Protein AF-A0A965YQ69-F1 (afdb_monomer)

Foldseek 3Di:
DDDDDDPPPDDDPVNVVVVVVVVVVVCVVCVVVVVLVVVLVLLLLLLVLQVVVQVVVLVCVVVVVDDQVRQQPDKAFPPDDDDPPPRPRDRPVRWIWGWGDDPSPIAIDTPPQDPPDGSPSDRSFVWPDPVLVVQLVVLLVVLVDAKDKPFPDPPPDPSNVSSVVSCVVSVHDCVSLLQLIKIWHDDPNWIKIKGANDNLQPDDFFDWGWMWIATCDDPQHAIFIATWTWHADPVDGTIGTDGHGTQGGDDHDDSQPRDNVSSQVSCCVRPNDDDPDD

pLDDT: mean 73.13, std 14.72, range [34.12, 93.62]

Nearest PDB structures (foldseek):
  3ew2-assembly4_G  TM=2.580E-01  e=3.488E+00  Rhizobium etli CFN 42
  6hdv-assembly1_A  TM=2.525E-01  e=3.900E+00  Afifella pfennigii

Solvent-accessible surface area (backbone atoms only — not comparable to full-atom values): 16100 Å² total; per-residue (Å²): 136,86,84,81,83,78,82,78,81,66,83,50,71,67,61,54,52,54,50,54,52,50,52,53,57,53,49,68,69,46,53,76,62,49,55,58,54,50,52,53,49,34,46,48,53,30,38,51,36,37,38,54,51,43,53,52,53,51,51,37,39,75,73,64,79,41,52,49,70,59,39,50,66,42,50,31,39,88,89,57,87,58,66,61,88,90,61,87,53,62,37,77,81,67,22,37,35,35,34,41,42,57,96,80,51,74,48,36,47,32,78,70,55,56,81,85,64,81,62,72,81,54,83,57,51,66,61,64,40,75,65,53,50,50,48,51,53,49,31,32,53,75,65,70,61,57,68,51,46,62,49,52,62,83,92,74,40,67,64,56,54,48,34,53,48,32,27,50,76,69,73,47,55,52,60,72,54,48,35,60,21,37,38,39,37,59,57,95,89,35,63,36,44,34,34,22,65,57,60,55,72,78,52,58,70,68,42,77,41,70,31,44,37,40,22,88,63,68,102,70,33,30,52,31,39,28,42,27,29,34,34,69,42,93,88,50,101,36,46,28,83,41,95,57,49,80,75,47,77,53,70,84,78,61,76,69,70,46,39,70,69,52,48,51,51,55,44,34,74,76,74,47,86,68,77,80,86,128

Structure (mmCIF, N/CA/C/O backbone):
data_AF-A0A965YQ69-F1
#
_entry.id   AF-A0A965YQ69-F1
#
loop_
_atom_site.group_PDB
_atom_site.id
_atom_site.type_symbol
_atom_site.label_atom_id
_atom_site.label_alt_id
_atom_site.label_comp_id
_atom_site.label_asym_id
_atom_site.label_entity_id
_atom_site.label_seq_id
_atom_site.pdbx_PDB_ins_code
_atom_site.Cartn_x
_atom_site.Cartn_y
_atom_site.Cartn_z
_atom_site.occupancy
_atom_site.B_iso_or_equiv
_atom_site.auth_seq_id
_atom_site.auth_comp_id
_atom_site.auth_asym_id
_atom_site.auth_atom_id
_atom_site.pdbx_PDB_model_num
ATOM 1 N N . MET A 1 1 ? -17.657 14.423 -71.356 1.00 44.88 1 MET A N 1
ATOM 2 C CA . MET A 1 1 ? -17.907 13.670 -70.107 1.00 44.88 1 MET A CA 1
ATOM 3 C C . MET A 1 1 ? -16.691 13.860 -69.217 1.00 44.88 1 MET A C 1
ATOM 5 O O . MET A 1 1 ? -15.587 13.765 -69.729 1.00 44.88 1 MET A O 1
ATOM 9 N N . ARG A 1 2 ? -16.870 14.262 -67.955 1.00 51.62 2 ARG A N 1
ATOM 10 C CA . ARG A 1 2 ? -15.768 14.567 -67.029 1.00 51.62 2 ARG A CA 1
ATOM 11 C C . ARG A 1 2 ? -15.615 13.364 -66.098 1.00 51.62 2 ARG A C 1
ATOM 13 O O . ARG A 1 2 ? -16.493 13.141 -65.270 1.00 51.62 2 ARG A O 1
ATOM 20 N N . GLU A 1 3 ? -14.571 12.564 -66.288 1.00 59.44 3 GLU A N 1
ATOM 21 C CA . GLU A 1 3 ? -14.300 11.388 -65.452 1.00 59.44 3 GLU A CA 1
ATOM 22 C C . GLU A 1 3 ? -13.795 11.837 -64.073 1.00 59.44 3 GLU A C 1
ATOM 24 O O . GLU A 1 3 ? -12.809 12.566 -63.955 1.00 59.44 3 GLU A O 1
ATOM 29 N N . LYS A 1 4 ? -14.521 11.457 -63.016 1.00 61.16 4 LYS A N 1
ATOM 30 C CA . LYS A 1 4 ? -14.084 11.611 -61.624 1.00 61.16 4 LYS A CA 1
ATOM 31 C C . LYS A 1 4 ? -13.236 10.392 -61.265 1.00 61.16 4 LYS A C 1
ATOM 33 O O . LYS A 1 4 ? -13.785 9.321 -61.030 1.00 61.16 4 LYS A O 1
ATOM 38 N N . ASN A 1 5 ? -11.919 10.569 -61.203 1.00 61.97 5 ASN A N 1
ATOM 39 C CA . ASN A 1 5 ? -11.018 9.584 -60.611 1.00 61.97 5 ASN A CA 1
ATOM 40 C C . ASN A 1 5 ? -11.234 9.566 -59.094 1.00 61.97 5 ASN A C 1
ATOM 42 O O . ASN A 1 5 ? -10.922 10.539 -58.406 1.00 61.97 5 ASN A O 1
ATOM 46 N N . TYR A 1 6 ? -11.802 8.476 -58.584 1.00 62.12 6 TYR A N 1
ATOM 47 C CA . TYR A 1 6 ? -11.843 8.191 -57.155 1.00 62.12 6 TYR A CA 1
ATOM 48 C C . TYR A 1 6 ? -10.516 7.538 -56.773 1.00 62.12 6 TYR A C 1
ATOM 50 O O . TYR A 1 6 ? -10.299 6.352 -57.013 1.00 62.12 6 TYR A O 1
ATOM 58 N N . ASP A 1 7 ? -9.613 8.346 -56.223 1.00 63.09 7 ASP A N 1
ATOM 59 C CA . ASP A 1 7 ? -8.337 7.903 -55.669 1.00 63.09 7 ASP A CA 1
ATOM 60 C C . ASP A 1 7 ? -8.618 7.172 -54.345 1.00 63.09 7 ASP A C 1
ATOM 62 O O . ASP A 1 7 ? -8.598 7.752 -53.258 1.00 63.09 7 ASP A O 1
ATOM 66 N N . ASN A 1 8 ? -8.997 5.896 -54.442 1.00 63.38 8 ASN A N 1
ATOM 67 C CA . ASN A 1 8 ? -9.219 5.026 -53.292 1.00 63.38 8 ASN A CA 1
ATOM 68 C C . ASN A 1 8 ? -7.864 4.652 -52.680 1.00 63.38 8 ASN A C 1
ATOM 70 O O . ASN A 1 8 ? -7.360 3.546 -52.877 1.00 63.38 8 ASN A O 1
ATOM 74 N N . LYS A 1 9 ? -7.275 5.578 -51.918 1.00 68.50 9 LYS A N 1
ATOM 75 C CA . LYS A 1 9 ? -6.155 5.298 -51.014 1.00 68.50 9 LYS A CA 1
ATOM 76 C C . LYS A 1 9 ? -6.669 4.484 -49.825 1.00 68.50 9 LYS A C 1
ATOM 78 O O . LYS A 1 9 ? -6.918 5.016 -48.7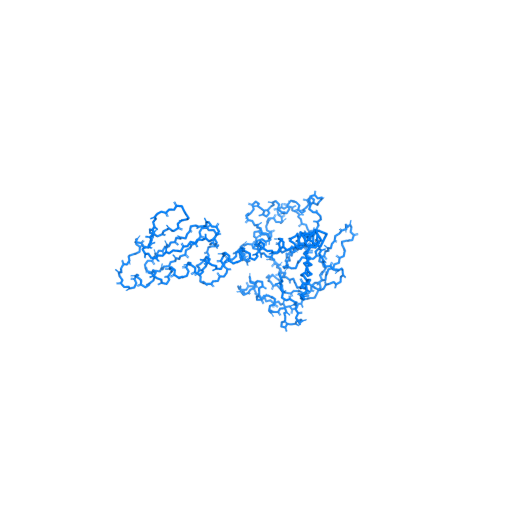48 1.00 68.50 9 LYS A O 1
ATOM 83 N N . GLY A 1 10 ? -6.918 3.198 -50.061 1.00 69.31 10 GLY A N 1
ATOM 84 C CA . GLY A 1 10 ? -7.151 2.232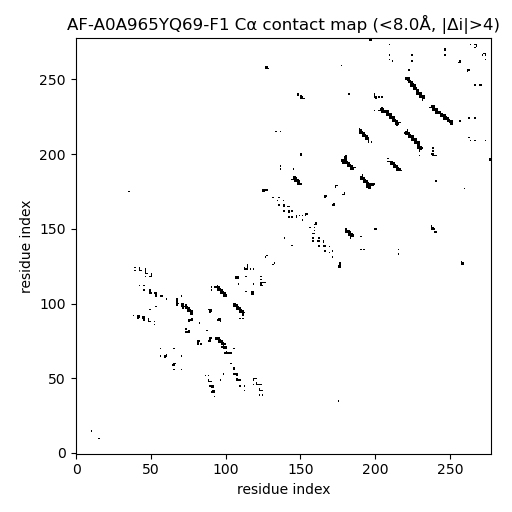 -48.996 1.00 69.31 10 GLY A CA 1
ATOM 85 C C . GLY A 1 10 ? -5.883 2.061 -48.163 1.00 69.31 10 GLY A C 1
ATOM 86 O O . GLY A 1 10 ? -4.780 2.094 -48.707 1.00 69.31 10 GLY A O 1
ATOM 87 N N . PHE A 1 11 ? -6.058 1.896 -46.853 1.00 75.00 11 PHE A N 1
ATOM 88 C CA . PHE A 1 11 ? -4.986 1.585 -45.907 1.00 75.00 11 PHE A CA 1
ATOM 89 C C . PHE A 1 11 ? -4.148 0.412 -46.437 1.00 75.00 11 PHE A C 1
ATOM 91 O O . PHE A 1 11 ? -4.702 -0.635 -46.788 1.00 75.00 11 PHE A O 1
ATOM 98 N N . SER A 1 12 ? -2.827 0.570 -46.514 1.00 85.56 12 SER A N 1
ATOM 99 C CA . SER A 1 12 ? -1.948 -0.531 -46.898 1.00 85.56 12 SER A CA 1
ATOM 100 C C . SER A 1 12 ? -1.980 -1.607 -45.814 1.00 85.56 12 SER A C 1
ATOM 102 O O . SER A 1 12 ? -1.948 -1.317 -44.617 1.00 85.56 12 SER A O 1
ATOM 104 N N . LEU A 1 13 ? -1.991 -2.877 -46.219 1.00 83.06 13 LEU A N 1
ATOM 105 C CA . LEU A 1 13 ? -1.934 -4.011 -45.292 1.00 83.06 13 LEU A CA 1
ATOM 106 C C . LEU A 1 13 ? -0.687 -3.940 -44.389 1.00 83.06 13 LEU A C 1
ATOM 108 O O . LEU A 1 13 ? -0.746 -4.294 -43.214 1.00 83.06 13 LEU A O 1
ATOM 112 N N . VAL A 1 14 ? 0.417 -3.402 -44.916 1.00 89.19 14 VAL A N 1
ATOM 113 C CA . VAL A 1 14 ? 1.644 -3.133 -44.151 1.00 89.19 14 VAL A CA 1
ATOM 114 C C . VAL A 1 14 ? 1.436 -2.051 -43.093 1.00 89.19 14 VAL A C 1
ATOM 116 O O . VAL A 1 14 ? 1.907 -2.208 -41.968 1.00 89.19 14 VAL A O 1
ATOM 119 N N . GLU A 1 15 ? 0.719 -0.975 -43.421 1.00 88.50 15 GLU A N 1
ATOM 120 C CA . GLU A 1 15 ? 0.444 0.111 -42.473 1.00 88.50 15 GLU A CA 1
ATOM 121 C C . GLU A 1 15 ? -0.380 -0.405 -41.289 1.00 88.50 15 GLU A C 1
ATOM 123 O O . GLU A 1 15 ? -0.090 -0.066 -40.144 1.00 88.50 15 GLU A O 1
ATOM 128 N N . LEU A 1 16 ? -1.338 -1.302 -41.539 1.00 87.88 16 LEU A N 1
ATOM 129 C CA . LEU A 1 16 ? -2.141 -1.913 -40.481 1.00 87.88 16 LEU A CA 1
ATOM 130 C C . LEU A 1 16 ? -1.313 -2.830 -39.561 1.00 87.88 16 LEU A C 1
ATOM 132 O O . LEU A 1 16 ? -1.483 -2.783 -38.343 1.00 87.88 16 LEU A O 1
ATOM 136 N N . ILE A 1 17 ? -0.398 -3.635 -40.118 1.00 91.81 17 ILE A N 1
ATOM 137 C CA . ILE A 1 17 ? 0.448 -4.556 -39.336 1.00 91.81 17 ILE A CA 1
ATOM 138 C C . ILE A 1 17 ? 1.379 -3.791 -38.388 1.00 91.81 17 ILE A C 1
ATOM 140 O O . ILE A 1 17 ? 1.553 -4.187 -37.235 1.00 91.81 17 ILE A O 1
ATOM 144 N N . ILE A 1 18 ? 1.954 -2.676 -38.844 1.00 92.75 18 ILE A N 1
ATOM 145 C CA . ILE A 1 18 ? 2.835 -1.851 -38.006 1.00 92.75 18 ILE A CA 1
ATOM 146 C C . ILE A 1 18 ? 2.049 -1.250 -36.831 1.00 92.75 18 ILE A C 1
ATOM 148 O O . ILE A 1 18 ? 2.546 -1.233 -35.705 1.00 92.75 18 ILE A O 1
ATOM 152 N N . VAL A 1 19 ? 0.805 -0.818 -37.058 1.00 92.69 19 VAL A N 1
ATOM 153 C CA . VAL A 1 19 ? -0.045 -0.252 -36.000 1.00 92.69 19 VAL A CA 1
ATOM 154 C C . VAL A 1 19 ? -0.352 -1.286 -34.915 1.00 92.69 19 VAL A C 1
ATOM 156 O O . VAL A 1 19 ? -0.153 -0.994 -33.736 1.00 92.69 19 VAL A O 1
ATOM 159 N N . VAL A 1 20 ? -0.772 -2.504 -35.281 1.00 92.50 20 VAL A N 1
ATOM 160 C CA . VAL A 1 20 ? -1.051 -3.552 -34.279 1.00 92.50 20 VAL A CA 1
ATOM 161 C C . VAL A 1 20 ? 0.214 -4.001 -33.541 1.00 92.50 20 VAL A C 1
ATOM 163 O O . VAL A 1 20 ? 0.145 -4.293 -32.348 1.00 92.50 20 VAL A O 1
ATOM 166 N N . ALA A 1 21 ? 1.376 -3.987 -34.204 1.00 93.62 21 ALA A N 1
ATOM 167 C CA . ALA A 1 21 ? 2.657 -4.288 -33.568 1.00 93.62 21 ALA A CA 1
ATOM 168 C C . ALA A 1 21 ? 3.028 -3.244 -32.501 1.00 93.62 21 ALA A C 1
ATOM 170 O O . ALA A 1 21 ? 3.417 -3.609 -31.392 1.00 93.62 21 ALA A O 1
ATOM 171 N N . ILE A 1 22 ? 2.854 -1.952 -32.796 1.00 93.56 22 ILE A N 1
ATOM 172 C CA . ILE A 1 22 ? 3.105 -0.880 -31.822 1.00 93.56 22 ILE A CA 1
ATOM 173 C C . ILE A 1 22 ? 2.085 -0.945 -30.677 1.00 93.56 22 ILE A C 1
ATOM 175 O O . ILE A 1 22 ? 2.477 -0.850 -29.515 1.00 93.56 22 ILE A O 1
ATOM 179 N N . MET A 1 23 ? 0.797 -1.173 -30.967 1.00 91.75 23 MET A N 1
ATOM 180 C CA . MET A 1 23 ? -0.232 -1.331 -29.929 1.00 91.75 23 MET A CA 1
ATOM 181 C C . MET A 1 23 ? 0.085 -2.485 -28.966 1.00 91.75 23 MET A C 1
ATOM 183 O O . MET A 1 23 ? -0.070 -2.322 -27.758 1.00 91.75 23 MET A O 1
ATOM 187 N N . ALA A 1 24 ? 0.583 -3.619 -29.470 1.00 89.88 24 ALA A N 1
ATOM 188 C CA . ALA A 1 24 ? 0.965 -4.758 -28.634 1.00 89.88 24 ALA A CA 1
ATOM 189 C C . ALA A 1 24 ? 2.118 -4.424 -27.669 1.00 89.88 24 ALA A C 1
ATOM 191 O O . ALA A 1 24 ? 2.065 -4.791 -26.495 1.00 89.88 24 ALA A O 1
ATOM 192 N N . ILE A 1 25 ? 3.130 -3.683 -28.138 1.00 88.06 25 ILE A N 1
ATOM 193 C CA . ILE A 1 25 ? 4.256 -3.237 -27.301 1.00 88.06 25 ILE A CA 1
ATOM 194 C C . ILE A 1 25 ? 3.767 -2.275 -26.208 1.00 88.06 25 ILE A C 1
ATOM 196 O O . ILE A 1 25 ? 4.150 -2.418 -25.048 1.00 88.06 25 ILE A O 1
ATOM 200 N N . LEU A 1 26 ? 2.891 -1.325 -26.556 1.00 86.69 26 LEU A N 1
ATOM 201 C CA . LEU A 1 26 ? 2.357 -0.344 -25.605 1.00 86.69 26 LEU A CA 1
ATOM 202 C C . LEU A 1 26 ? 1.521 -1.000 -24.495 1.00 86.69 26 LEU A C 1
ATOM 204 O O . LEU A 1 26 ? 1.695 -0.663 -23.325 1.00 86.69 26 LEU A O 1
ATOM 208 N N . ILE A 1 27 ? 0.661 -1.969 -24.833 1.00 82.88 27 ILE A N 1
ATOM 209 C CA . ILE A 1 27 ? -0.141 -2.709 -23.841 1.00 82.88 27 ILE A CA 1
ATOM 210 C C . ILE A 1 27 ? 0.764 -3.462 -22.855 1.00 82.88 27 ILE A C 1
ATOM 212 O O . ILE A 1 27 ? 0.475 -3.484 -21.659 1.00 82.88 27 ILE A O 1
ATOM 216 N N . GLY A 1 28 ? 1.879 -4.028 -23.334 1.00 75.50 28 GLY A N 1
ATOM 217 C CA . GLY A 1 28 ? 2.831 -4.763 -22.497 1.00 75.50 28 GLY A CA 1
ATOM 218 C C . GLY A 1 28 ? 3.456 -3.925 -21.377 1.00 75.50 28 GLY A C 1
ATOM 219 O O . GLY A 1 28 ? 3.704 -4.451 -20.296 1.00 75.50 28 GLY A O 1
ATOM 220 N N . ILE A 1 29 ? 3.664 -2.624 -21.604 1.00 74.06 29 ILE A N 1
ATOM 221 C CA . ILE A 1 29 ? 4.233 -1.703 -20.605 1.00 74.06 29 ILE A CA 1
ATOM 222 C C . ILE A 1 29 ? 3.149 -1.192 -19.640 1.00 74.06 29 ILE A C 1
ATOM 224 O O . ILE A 1 29 ? 3.418 -0.998 -18.459 1.00 74.06 29 ILE A O 1
ATOM 228 N N . ILE A 1 30 ? 1.919 -0.988 -20.125 1.00 64.50 30 ILE A N 1
ATOM 229 C CA . ILE A 1 30 ? 0.817 -0.383 -19.353 1.00 64.50 30 ILE A CA 1
ATOM 230 C C . ILE A 1 30 ? 0.160 -1.379 -18.383 1.00 64.50 30 ILE A C 1
ATOM 232 O O . ILE A 1 30 ? -0.310 -0.982 -17.315 1.00 64.50 30 ILE A O 1
ATOM 236 N N . ALA A 1 31 ? 0.125 -2.668 -18.731 1.00 54.00 31 ALA A N 1
ATOM 237 C CA . ALA A 1 31 ? -0.582 -3.700 -17.971 1.00 54.00 31 ALA A CA 1
ATOM 238 C C . ALA A 1 31 ? -0.289 -3.733 -16.448 1.00 54.00 31 ALA A C 1
ATOM 240 O O . ALA A 1 31 ? -1.260 -3.763 -15.689 1.00 54.00 31 ALA A O 1
ATOM 241 N N . PRO A 1 32 ? 0.973 -3.701 -15.962 1.00 52.38 32 PRO A N 1
ATOM 242 C CA . PRO A 1 32 ? 1.258 -3.793 -14.525 1.00 52.38 32 PRO A CA 1
ATOM 243 C C . PRO A 1 32 ? 0.854 -2.547 -13.723 1.00 52.38 32 PRO A C 1
ATOM 245 O O . PRO A 1 32 ? 0.466 -2.677 -12.567 1.00 52.38 32 PRO A O 1
ATOM 248 N N . SER A 1 33 ? 0.904 -1.348 -14.311 1.00 48.41 33 SER A N 1
ATOM 249 C CA . SER A 1 33 ? 0.434 -0.128 -13.639 1.00 48.41 33 SER A CA 1
ATOM 250 C C . SER A 1 33 ? -1.094 -0.085 -13.585 1.00 48.41 33 SER A C 1
ATOM 252 O O . SER A 1 33 ? -1.679 0.305 -12.578 1.00 48.41 33 SER A O 1
ATOM 254 N N . PHE A 1 34 ? -1.764 -0.531 -14.652 1.00 52.59 34 PHE A N 1
ATOM 255 C CA . PHE A 1 34 ? -3.216 -0.416 -14.798 1.00 52.59 34 PHE A CA 1
ATOM 256 C C . PHE A 1 34 ? -4.011 -1.248 -13.780 1.00 52.59 34 PHE A C 1
ATOM 258 O O . PHE A 1 34 ? -5.083 -0.825 -13.346 1.00 52.59 34 PHE A O 1
ATOM 265 N N . THR A 1 35 ? -3.489 -2.399 -13.350 1.00 52.69 35 THR A N 1
ATOM 266 C CA . THR A 1 35 ? -4.139 -3.244 -12.333 1.00 52.69 35 THR A CA 1
ATOM 267 C C . THR A 1 35 ? -4.274 -2.524 -10.990 1.00 52.69 35 THR A C 1
ATOM 269 O O . THR A 1 35 ? -5.350 -2.548 -10.396 1.00 52.69 35 THR A O 1
ATOM 272 N N . HIS A 1 36 ? -3.242 -1.790 -10.561 1.00 46.31 36 HIS A N 1
ATOM 273 C CA . HIS A 1 36 ? -3.278 -1.000 -9.328 1.00 46.31 36 HIS A CA 1
ATOM 274 C C . HIS A 1 36 ? -4.348 0.107 -9.379 1.00 46.31 36 HIS A C 1
ATOM 276 O O . HIS A 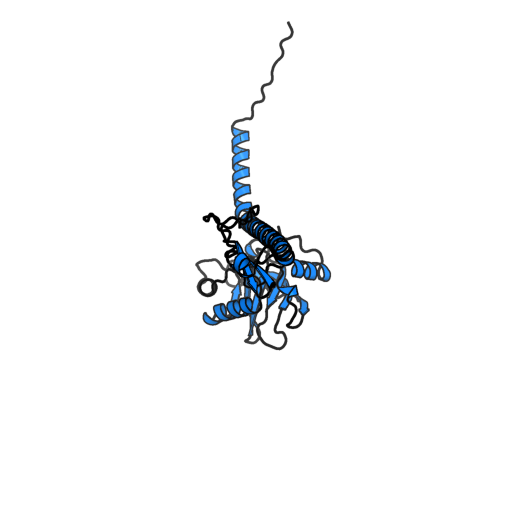1 36 ? -5.101 0.302 -8.421 1.00 46.31 36 HIS A O 1
ATOM 282 N N . TYR A 1 37 ? -4.475 0.793 -10.521 1.00 54.84 37 TYR A N 1
ATOM 283 C CA . TYR A 1 37 ? -5.502 1.823 -10.724 1.00 54.84 37 TYR A CA 1
ATOM 284 C C . TYR A 1 37 ? -6.918 1.263 -10.701 1.00 54.84 37 TYR A C 1
ATOM 286 O O . TYR A 1 37 ? -7.811 1.878 -10.111 1.00 54.84 37 TYR A O 1
ATOM 294 N N . ILE A 1 38 ? -7.129 0.097 -11.317 1.00 61.28 38 ILE A N 1
ATOM 295 C CA . ILE A 1 38 ? -8.422 -0.586 -11.284 1.00 61.28 38 ILE A CA 1
ATOM 296 C C . ILE A 1 38 ? -8.797 -0.916 -9.839 1.00 61.28 38 ILE A C 1
ATOM 298 O O . ILE A 1 38 ? -9.917 -0.624 -9.426 1.00 61.28 38 ILE A O 1
ATOM 302 N N . ASP A 1 39 ? -7.876 -1.465 -9.050 1.00 57.00 39 ASP A N 1
ATOM 303 C CA . ASP A 1 39 ? -8.172 -1.849 -7.669 1.00 57.00 39 ASP A CA 1
ATOM 304 C C . ASP A 1 39 ? -8.436 -0.629 -6.773 1.00 57.00 39 ASP A C 1
ATOM 306 O O . ASP A 1 39 ? -9.388 -0.639 -5.985 1.00 57.00 39 ASP A O 1
ATOM 310 N N . LYS A 1 40 ? -7.688 0.471 -6.953 1.00 56.31 40 LYS A N 1
ATOM 311 C CA . LYS A 1 40 ? -7.969 1.758 -6.285 1.00 56.31 40 LYS A CA 1
ATOM 312 C C . LYS A 1 40 ? -9.357 2.290 -6.663 1.00 56.31 40 LYS A C 1
ATOM 314 O O . LYS A 1 40 ? -10.111 2.716 -5.788 1.00 56.31 40 LYS A O 1
ATOM 319 N N . SER A 1 41 ? -9.727 2.219 -7.942 1.00 61.56 41 SER A N 1
ATOM 320 C CA . SER A 1 41 ? -11.035 2.661 -8.444 1.00 61.56 41 SER A CA 1
ATOM 321 C C . SER A 1 41 ? -12.196 1.815 -7.901 1.00 61.56 41 SER A C 1
ATOM 323 O O . SER A 1 41 ? -13.196 2.364 -7.424 1.00 61.56 41 SER A O 1
ATOM 325 N N . LYS A 1 42 ? -12.056 0.484 -7.893 1.00 68.38 42 LYS A N 1
ATOM 326 C CA . LYS A 1 42 ? -13.054 -0.449 -7.344 1.00 68.38 42 LYS A CA 1
ATOM 327 C C . LYS A 1 42 ? -13.283 -0.230 -5.850 1.00 68.38 42 LYS A C 1
ATOM 329 O O . LYS A 1 42 ? -14.424 -0.243 -5.390 1.00 68.38 42 LYS A O 1
ATOM 334 N N . ARG A 1 43 ? -12.209 0.015 -5.099 1.00 67.62 43 ARG A N 1
ATOM 335 C CA . ARG A 1 43 ? -12.237 0.308 -3.661 1.00 67.62 43 ARG A CA 1
ATOM 336 C C . ARG A 1 43 ? -12.888 1.656 -3.360 1.00 67.62 43 ARG A C 1
ATOM 338 O O . ARG A 1 43 ? -13.762 1.712 -2.502 1.00 67.62 43 ARG A O 1
ATOM 345 N N . ALA A 1 44 ? -12.546 2.707 -4.108 1.00 63.47 44 ALA A N 1
ATOM 346 C CA . ALA A 1 44 ? -13.195 4.016 -3.989 1.00 63.47 44 ALA A CA 1
ATOM 347 C C . ALA A 1 44 ? -14.705 3.927 -4.261 1.00 63.47 44 ALA A C 1
ATOM 349 O O . ALA A 1 44 ? -15.508 4.414 -3.472 1.00 63.47 44 ALA A O 1
ATOM 350 N N . THR A 1 45 ? -15.090 3.214 -5.322 1.00 72.50 45 THR A N 1
ATOM 351 C CA . THR A 1 45 ? -16.500 2.957 -5.651 1.00 72.50 45 THR A CA 1
ATOM 352 C C . THR A 1 45 ? -17.203 2.191 -4.527 1.00 72.50 45 THR A C 1
ATOM 354 O O . THR A 1 45 ? -18.300 2.557 -4.114 1.00 72.50 45 THR A O 1
ATOM 357 N N . CYS A 1 46 ? -16.557 1.160 -3.973 1.00 72.50 46 CYS A N 1
ATOM 358 C CA . CYS A 1 46 ? -17.086 0.408 -2.837 1.00 72.50 46 CYS A CA 1
ATOM 359 C C . CYS A 1 46 ? -17.279 1.293 -1.594 1.00 72.50 46 CYS A C 1
ATOM 361 O O . CYS A 1 46 ? -18.299 1.173 -0.922 1.00 72.50 46 CYS A O 1
ATOM 363 N N . ALA A 1 47 ? -16.333 2.189 -1.298 1.00 69.75 47 ALA A N 1
ATOM 364 C CA . ALA A 1 47 ? -16.423 3.111 -0.169 1.00 69.75 47 ALA A CA 1
ATOM 365 C C . ALA A 1 47 ? -17.577 4.112 -0.340 1.00 69.75 47 ALA A C 1
ATOM 367 O O . ALA A 1 47 ? -18.321 4.352 0.611 1.00 69.75 47 ALA A O 1
ATOM 368 N N . THR A 1 48 ? -17.770 4.647 -1.551 1.00 72.69 48 THR A N 1
ATOM 369 C CA . THR A 1 48 ? -18.927 5.491 -1.878 1.00 72.69 48 THR A CA 1
ATOM 370 C C . THR A 1 48 ? -20.237 4.735 -1.671 1.00 72.69 48 THR A C 1
ATOM 372 O O . THR A 1 48 ? -21.120 5.251 -0.994 1.00 72.69 48 THR A O 1
ATOM 375 N N . ASN A 1 49 ? -20.336 3.495 -2.159 1.00 79.31 49 ASN A N 1
ATOM 376 C CA . ASN A 1 49 ? -21.533 2.667 -1.986 1.00 79.31 49 ASN A CA 1
ATOM 377 C C . ASN A 1 49 ? -21.837 2.402 -0.499 1.00 79.31 49 ASN A C 1
ATOM 379 O O . ASN A 1 49 ? -22.967 2.597 -0.057 1.00 79.31 49 ASN A O 1
ATOM 383 N N . CYS A 1 50 ? -20.828 2.033 0.301 1.00 76.94 50 CYS A N 1
ATOM 384 C CA . CYS A 1 50 ? -20.987 1.854 1.748 1.00 76.94 50 CYS A CA 1
ATOM 385 C C . CYS A 1 50 ? -21.426 3.149 2.452 1.00 76.94 50 CYS A C 1
ATOM 387 O O . CYS A 1 50 ? -22.244 3.109 3.371 1.00 76.94 50 CYS A O 1
ATOM 389 N N . HIS A 1 51 ? -20.882 4.299 2.039 1.00 75.69 51 HIS A N 1
ATOM 390 C CA . HIS A 1 51 ? -21.222 5.593 2.625 1.00 75.69 51 HIS A CA 1
ATOM 391 C C . HIS A 1 51 ? -22.664 6.003 2.320 1.00 75.69 51 HIS A C 1
ATOM 393 O O . HIS A 1 51 ? -23.387 6.374 3.241 1.00 75.69 51 HIS A O 1
ATOM 399 N N . SER A 1 52 ? -23.089 5.896 1.059 1.00 80.38 52 SER A N 1
ATOM 400 C CA . SER A 1 52 ? -24.473 6.158 0.657 1.00 80.38 52 SER A CA 1
ATOM 401 C C . SER A 1 52 ? -25.446 5.281 1.441 1.00 80.38 52 SER A C 1
ATOM 403 O O . SER A 1 52 ? -26.364 5.807 2.062 1.00 80.38 52 SER A O 1
ATOM 405 N N . LEU A 1 53 ? -25.165 3.976 1.539 1.00 82.25 53 LEU A N 1
ATOM 406 C CA . LEU A 1 53 ?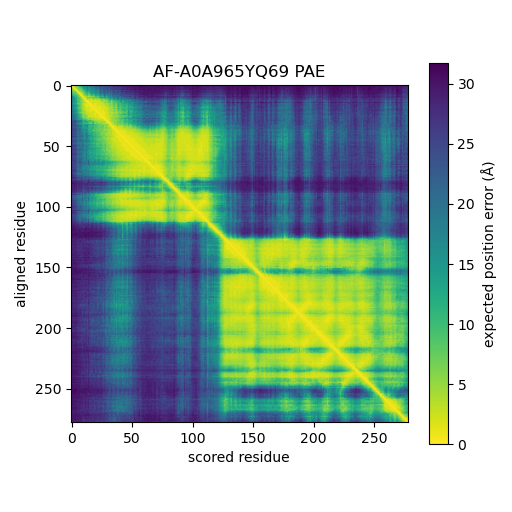 -25.983 3.062 2.333 1.00 82.25 53 LEU A CA 1
ATOM 407 C C . LEU A 1 53 ? -26.046 3.485 3.808 1.00 82.25 53 LEU A C 1
ATOM 409 O O . LEU A 1 53 ? -27.116 3.493 4.403 1.00 82.25 53 LEU A O 1
ATOM 413 N N . LYS A 1 54 ? -24.922 3.887 4.410 1.00 84.00 54 LYS A N 1
ATOM 414 C CA . LYS A 1 54 ? -24.906 4.349 5.804 1.00 84.00 54 LYS A CA 1
ATOM 415 C C . LYS A 1 54 ? -25.785 5.582 6.015 1.00 84.00 54 LYS A C 1
ATOM 417 O O . LYS A 1 54 ? -26.464 5.655 7.039 1.00 84.00 54 LYS A O 1
ATOM 422 N N . VAL A 1 55 ? -25.750 6.552 5.101 1.00 82.88 55 VAL A N 1
ATOM 423 C CA . VAL A 1 55 ? -26.574 7.769 5.185 1.00 82.88 55 VAL A CA 1
ATOM 424 C C . VAL A 1 55 ? -28.055 7.409 5.129 1.00 82.88 55 VAL A C 1
ATOM 426 O O . VAL A 1 55 ? -28.807 7.844 6.000 1.00 82.88 55 VAL A O 1
ATOM 429 N N . ASP A 1 56 ? -28.442 6.555 4.184 1.00 84.81 56 ASP A N 1
ATOM 430 C CA . ASP A 1 56 ? -29.828 6.117 4.020 1.00 84.81 56 ASP A CA 1
ATOM 431 C C . ASP A 1 56 ? -30.328 5.372 5.265 1.00 84.81 56 ASP A C 1
ATOM 433 O O . ASP A 1 56 ? -31.355 5.736 5.835 1.00 84.81 56 ASP A O 1
ATOM 437 N N . LEU A 1 57 ? -29.553 4.402 5.770 1.00 86.31 57 LEU A N 1
ATOM 438 C CA . LEU A 1 57 ? -29.903 3.655 6.984 1.00 86.31 57 LEU A CA 1
ATOM 439 C C . LEU A 1 57 ? -29.994 4.555 8.216 1.00 86.31 57 LEU A C 1
ATOM 441 O O . LEU A 1 57 ? -30.866 4.361 9.059 1.00 86.31 57 LEU A O 1
ATOM 445 N N . SER A 1 58 ? -29.117 5.557 8.311 1.00 87.69 58 SER A N 1
ATOM 446 C CA . SER A 1 58 ? -29.140 6.526 9.410 1.00 87.69 58 SER A CA 1
ATOM 447 C C . SER A 1 58 ? -30.382 7.412 9.363 1.00 87.69 58 SER A C 1
ATOM 449 O O . SER A 1 58 ? -30.959 7.692 10.413 1.00 87.69 58 SER A O 1
ATOM 451 N N . SER A 1 59 ? -30.823 7.815 8.167 1.00 88.00 59 SER A N 1
ATOM 452 C CA . SER A 1 59 ? -32.080 8.551 7.985 1.00 88.00 59 SER A CA 1
ATOM 453 C C . SER A 1 59 ? -33.278 7.686 8.374 1.00 88.00 59 SER A C 1
ATOM 455 O O . SER A 1 59 ? -34.091 8.087 9.203 1.00 88.00 59 SER A O 1
ATOM 457 N N . SER A 1 60 ? -33.347 6.461 7.851 1.00 88.88 60 SER A N 1
ATOM 458 C CA . SER A 1 60 ? -34.444 5.528 8.115 1.00 88.88 60 SER A CA 1
ATOM 459 C C . SER A 1 60 ? -34.554 5.138 9.593 1.00 88.88 60 SER A C 1
ATOM 461 O O . SER A 1 60 ? -35.661 5.071 10.134 1.00 88.88 60 SER A O 1
ATOM 463 N N . TYR A 1 61 ? -33.423 4.951 10.278 1.00 88.25 61 TYR A N 1
ATOM 464 C CA . TYR A 1 61 ? -33.387 4.729 11.724 1.00 88.25 61 TYR A CA 1
ATOM 465 C C . TYR A 1 61 ? -33.877 5.953 12.511 1.00 88.25 61 TYR A C 1
ATOM 467 O O . TYR A 1 61 ? -34.666 5.812 13.444 1.00 88.25 61 TYR A O 1
ATOM 475 N N . ALA A 1 62 ? -33.470 7.168 12.122 1.00 90.00 62 ALA A N 1
ATOM 476 C CA . ALA A 1 62 ? -33.925 8.402 12.768 1.00 90.00 62 ALA A CA 1
ATOM 477 C C . ALA A 1 62 ? -35.431 8.661 12.575 1.00 90.00 62 ALA A C 1
ATOM 479 O O . ALA A 1 62 ? -36.083 9.205 13.465 1.00 90.00 62 ALA A O 1
ATOM 480 N N . GLU A 1 63 ? -35.990 8.239 11.441 1.00 91.31 63 GLU A N 1
ATOM 481 C CA . GLU A 1 63 ? -37.430 8.273 11.156 1.00 91.31 63 GLU A CA 1
ATOM 482 C C . GLU A 1 63 ? -38.215 7.160 11.876 1.00 91.31 63 GLU A C 1
ATOM 484 O O . GLU A 1 63 ? -39.445 7.171 11.873 1.00 91.31 63 GLU A O 1
ATOM 489 N N . GLY A 1 64 ? -37.525 6.204 12.511 1.00 89.06 64 GLY A N 1
ATOM 490 C CA . GLY A 1 64 ? -38.136 5.063 13.198 1.00 89.06 64 GLY A CA 1
ATOM 491 C C . GLY A 1 64 ? -38.674 3.984 12.256 1.00 89.06 64 GLY A C 1
ATOM 492 O O . GLY A 1 64 ? -39.474 3.152 12.677 1.00 89.06 64 GLY A O 1
ATOM 493 N N . THR A 1 65 ? -38.258 3.999 10.987 1.00 87.88 65 THR A N 1
ATOM 494 C CA . THR A 1 65 ? -38.677 3.009 9.979 1.00 87.88 65 THR A CA 1
ATOM 495 C C . THR A 1 65 ? -37.862 1.718 10.041 1.00 87.88 65 THR A C 1
ATOM 497 O O . THR A 1 65 ? -38.350 0.676 9.613 1.00 87.88 65 THR A O 1
ATOM 500 N N . LEU A 1 66 ? -36.653 1.775 10.607 1.00 87.94 66 LEU A N 1
ATOM 501 C CA . LEU A 1 66 ? -35.783 0.624 10.844 1.00 87.94 66 LEU A CA 1
ATOM 502 C C . LEU A 1 66 ? -35.371 0.558 12.313 1.00 87.94 66 LEU A C 1
ATOM 504 O O . LEU A 1 66 ? -35.028 1.575 12.915 1.00 87.94 66 LEU A O 1
ATOM 508 N N . SER A 1 67 ? -35.360 -0.652 12.867 1.00 90.06 67 SER A N 1
ATOM 509 C CA . SER A 1 67 ? -34.773 -0.957 14.171 1.00 90.06 67 SER A CA 1
ATOM 510 C C . SER A 1 67 ? -33.323 -1.439 14.045 1.00 90.06 67 SER A C 1
ATOM 512 O O . SER A 1 67 ? -32.849 -1.774 12.956 1.00 90.06 67 SER A O 1
ATOM 514 N N . ASP A 1 68 ? -32.620 -1.541 15.177 1.00 87.31 68 ASP A N 1
ATOM 515 C CA . ASP A 1 68 ? -31.287 -2.159 15.227 1.00 87.31 68 ASP A CA 1
ATOM 516 C C . ASP A 1 68 ? -31.297 -3.592 14.651 1.00 87.31 68 ASP A C 1
ATOM 518 O O . ASP A 1 68 ? -30.353 -4.002 13.972 1.00 87.31 68 ASP A O 1
ATOM 522 N N . GLU A 1 69 ? -32.381 -4.345 14.880 1.00 86.81 69 GLU A N 1
ATOM 523 C CA . GLU A 1 69 ? -32.534 -5.711 14.376 1.00 86.81 69 GLU A CA 1
ATOM 524 C C . GLU A 1 69 ? -32.686 -5.737 12.849 1.00 86.81 69 GLU A C 1
ATOM 526 O O . GLU A 1 69 ? -32.094 -6.594 12.190 1.00 86.81 69 GLU A O 1
ATOM 531 N N . ASP A 1 70 ? -33.418 -4.782 12.273 1.00 87.50 70 ASP A N 1
ATOM 532 C CA . ASP A 1 70 ? -33.608 -4.688 10.822 1.00 87.50 70 ASP A CA 1
ATOM 533 C C . ASP A 1 70 ? -32.292 -4.359 10.117 1.00 87.50 70 ASP A C 1
ATOM 535 O O . ASP A 1 70 ? -31.935 -5.006 9.133 1.00 87.50 70 ASP A O 1
ATOM 539 N N . ILE A 1 71 ? -31.519 -3.419 10.671 1.00 85.44 71 ILE A N 1
ATOM 540 C CA . ILE A 1 71 ? -30.212 -3.031 10.126 1.00 85.44 71 ILE A CA 1
ATOM 541 C C . ILE A 1 71 ? -29.228 -4.201 10.171 1.00 85.44 71 ILE A C 1
ATOM 543 O O . ILE A 1 71 ? -28.508 -4.431 9.203 1.00 85.44 71 ILE A O 1
ATOM 547 N N . SER A 1 72 ? -29.227 -4.981 11.256 1.00 85.06 72 SER A N 1
ATOM 548 C CA . SER A 1 72 ? -28.328 -6.134 11.407 1.00 85.06 72 SER A CA 1
ATOM 549 C C . SER A 1 72 ? -28.562 -7.261 10.388 1.00 85.06 72 SER A C 1
ATOM 551 O O . SER A 1 72 ? -27.694 -8.114 10.201 1.00 85.06 72 SER A O 1
ATOM 553 N N . LYS A 1 73 ? -29.722 -7.272 9.717 1.00 83.69 73 LYS A N 1
ATOM 554 C CA . LYS A 1 73 ? -30.074 -8.249 8.675 1.00 83.69 73 LYS A CA 1
ATOM 555 C C . LYS A 1 73 ? -29.635 -7.811 7.274 1.00 83.69 73 LYS A C 1
ATOM 557 O O . LYS A 1 73 ? -29.720 -8.607 6.341 1.00 83.69 73 LYS A O 1
ATOM 562 N N . ILE A 1 74 ? -29.161 -6.574 7.106 1.00 83.12 74 ILE A N 1
ATOM 563 C CA . ILE A 1 74 ? -28.768 -6.036 5.801 1.00 83.12 74 ILE A CA 1
ATOM 564 C C . ILE A 1 74 ? -27.419 -6.618 5.383 1.00 83.12 74 ILE A C 1
ATOM 566 O O . ILE A 1 74 ? -26.385 -6.368 6.006 1.00 83.12 74 ILE A O 1
ATOM 570 N N . SER A 1 75 ? -27.440 -7.374 4.286 1.00 81.38 75 SER A N 1
ATOM 571 C CA . SER A 1 75 ? -26.269 -7.998 3.676 1.00 81.38 75 SER A CA 1
ATOM 572 C C . SER A 1 75 ? -26.471 -8.110 2.165 1.00 81.38 75 SER A C 1
ATOM 574 O O . SER A 1 75 ? -27.275 -8.911 1.696 1.00 81.38 75 SER A O 1
ATOM 576 N N . LEU A 1 76 ? -25.738 -7.296 1.414 1.00 79.19 76 LEU A N 1
ATOM 577 C CA . LEU A 1 76 ? -25.772 -7.165 -0.037 1.00 79.19 76 LEU A CA 1
ATOM 578 C C . LEU A 1 76 ? -24.604 -7.962 -0.625 1.00 79.19 76 LEU A C 1
ATOM 580 O O . LEU A 1 76 ? -23.449 -7.523 -0.601 1.00 79.19 76 LEU A O 1
ATOM 584 N N . SER A 1 77 ? -24.901 -9.165 -1.106 1.00 72.62 77 SER A N 1
ATOM 585 C CA . SER A 1 77 ? -23.937 -10.053 -1.763 1.00 72.62 77 SER A CA 1
ATOM 586 C C . SER A 1 77 ? -24.114 -9.992 -3.283 1.00 72.62 77 SER A C 1
ATOM 588 O O . SER A 1 77 ? -25.247 -9.835 -3.735 1.00 72.62 77 SER A O 1
ATOM 590 N N . PRO A 1 78 ? -23.049 -10.193 -4.085 1.00 63.97 78 PRO A N 1
ATOM 591 C CA . PRO A 1 78 ? -23.182 -10.427 -5.526 1.00 63.97 78 PRO A CA 1
ATOM 592 C C . PRO A 1 78 ? -24.129 -11.590 -5.875 1.00 63.97 78 PRO A C 1
ATOM 594 O O . PRO A 1 78 ? -24.702 -11.598 -6.961 1.00 63.97 78 PRO A O 1
ATOM 597 N N . ASP A 1 79 ? -24.297 -12.537 -4.941 1.00 62.91 79 ASP A N 1
ATOM 598 C CA . ASP A 1 79 ? -24.998 -13.809 -5.143 1.00 62.91 79 ASP A CA 1
ATOM 599 C C . ASP A 1 79 ? -26.311 -13.946 -4.335 1.00 62.91 79 ASP A C 1
ATOM 601 O O . ASP A 1 79 ? -26.927 -15.012 -4.376 1.00 62.91 79 ASP A O 1
ATOM 605 N N . ASN A 1 80 ? -26.737 -12.935 -3.554 1.00 54.75 80 ASN A N 1
ATOM 606 C CA . ASN A 1 80 ? -27.954 -13.023 -2.721 1.00 54.75 80 ASN A CA 1
ATOM 607 C C . ASN A 1 80 ? -29.069 -12.046 -3.142 1.00 54.75 80 ASN A C 1
ATOM 609 O O . ASN A 1 80 ? -28.818 -11.016 -3.757 1.00 54.75 80 ASN A O 1
ATOM 613 N N . ASP A 1 81 ? -30.296 -12.413 -2.763 1.00 51.19 81 ASP A N 1
ATOM 614 C CA . ASP A 1 81 ? -31.580 -11.797 -3.135 1.00 51.19 81 ASP A CA 1
ATOM 615 C C . ASP A 1 81 ? -32.163 -10.879 -2.030 1.00 51.19 81 ASP A C 1
ATOM 617 O O . ASP A 1 81 ? -33.321 -10.476 -2.090 1.00 51.19 81 ASP A O 1
ATOM 621 N N . TYR A 1 82 ? -31.400 -10.559 -0.973 1.00 50.81 82 TYR A N 1
ATOM 622 C CA . TYR A 1 82 ? -31.873 -9.666 0.093 1.00 50.81 82 TYR A CA 1
ATOM 623 C C . TYR A 1 82 ? -31.556 -8.210 -0.256 1.00 50.81 82 TYR A C 1
ATOM 625 O O . TYR A 1 82 ? -30.575 -7.618 0.192 1.00 50.81 82 TYR A O 1
ATOM 633 N N . THR A 1 83 ? -32.414 -7.620 -1.081 1.00 54.97 83 THR A N 1
ATOM 634 C CA . THR A 1 83 ? -32.374 -6.198 -1.418 1.00 54.97 83 THR A CA 1
ATOM 635 C C . THR A 1 83 ? -33.061 -5.388 -0.324 1.00 54.97 83 THR A C 1
ATOM 637 O O . THR A 1 83 ? -34.268 -5.520 -0.118 1.00 54.97 83 THR A O 1
ATOM 640 N N . TYR A 1 84 ? -32.325 -4.508 0.355 1.00 65.50 84 TYR A N 1
ATOM 641 C CA . TYR A 1 84 ? -32.966 -3.339 0.958 1.00 65.50 84 TYR A CA 1
ATOM 642 C C . TYR A 1 84 ? -33.599 -2.549 -0.198 1.00 65.50 84 TYR A C 1
ATOM 644 O O . TYR A 1 84 ? -32.898 -2.216 -1.157 1.00 65.50 84 TYR A O 1
ATOM 652 N N . GLU A 1 85 ? -34.925 -2.367 -0.185 1.00 56.16 85 GLU A N 1
ATOM 653 C CA . GLU A 1 85 ? -35.651 -1.841 -1.348 1.00 56.16 85 GLU A CA 1
ATOM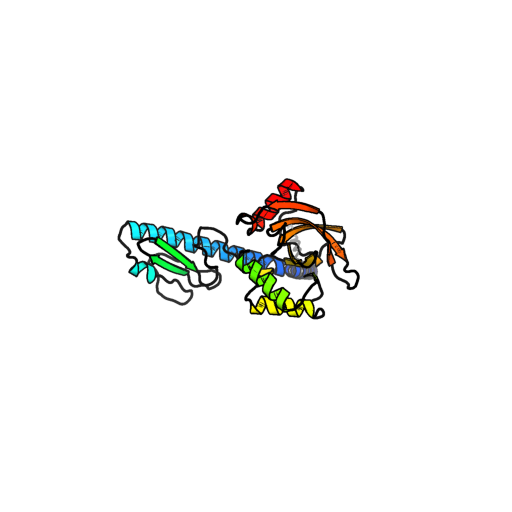 654 C C . GLU A 1 85 ? -35.032 -0.515 -1.821 1.00 56.16 85 GLU A C 1
ATOM 656 O O . GLU A 1 85 ? -34.983 0.470 -1.089 1.00 56.16 85 GLU A O 1
ATOM 661 N N . GLY A 1 86 ? -34.528 -0.506 -3.059 1.00 52.94 86 GLY A N 1
ATOM 662 C CA . GLY A 1 86 ? -33.951 0.678 -3.699 1.00 52.94 86 GLY A CA 1
ATOM 663 C C . GLY A 1 86 ? -32.427 0.828 -3.620 1.00 52.94 86 GLY A C 1
ATOM 664 O O . GLY A 1 86 ? -31.901 1.720 -4.286 1.00 52.94 86 GLY A O 1
ATOM 665 N N . SER A 1 87 ? -31.689 -0.029 -2.901 1.00 59.34 87 SER A N 1
ATOM 666 C CA . SER A 1 87 ? -30.222 0.067 -2.843 1.00 59.34 87 SER A CA 1
ATOM 667 C C . SER A 1 87 ? -29.512 -0.958 -3.744 1.00 59.34 87 SER A C 1
ATOM 669 O O . SER A 1 87 ? -29.339 -2.126 -3.415 1.00 59.34 87 SER A O 1
ATOM 671 N N . ASN A 1 88 ? -28.998 -0.491 -4.888 1.00 62.00 88 ASN A N 1
ATOM 672 C CA . ASN A 1 88 ? -28.088 -1.257 -5.760 1.00 62.00 88 ASN A CA 1
ATOM 673 C C . ASN A 1 88 ? -26.619 -1.136 -5.299 1.00 62.00 88 ASN A C 1
ATOM 675 O O . ASN A 1 88 ? -25.714 -0.881 -6.095 1.00 62.00 88 ASN A O 1
ATOM 679 N N . CYS A 1 89 ? -26.366 -1.257 -3.994 1.00 69.94 89 CYS A N 1
ATOM 680 C CA . CYS A 1 89 ? -25.015 -1.134 -3.448 1.00 69.94 89 CYS A CA 1
ATOM 681 C C . CYS A 1 89 ? -24.256 -2.460 -3.586 1.00 69.94 89 CYS A C 1
ATOM 683 O O . CYS A 1 89 ? -24.467 -3.392 -2.818 1.00 69.94 89 CYS A O 1
ATOM 685 N N . THR A 1 90 ? -23.334 -2.532 -4.547 1.00 78.50 90 THR A N 1
ATOM 686 C CA . THR A 1 90 ? -22.498 -3.721 -4.792 1.00 78.50 90 THR A CA 1
ATOM 687 C C . THR A 1 90 ? -21.013 -3.409 -4.648 1.00 78.50 90 THR A C 1
ATOM 689 O O . THR A 1 90 ? -20.575 -2.299 -4.964 1.00 78.50 90 THR A O 1
ATOM 692 N N . CYS A 1 91 ? -20.209 -4.394 -4.245 1.00 77.81 91 CYS A N 1
ATOM 693 C CA . CYS A 1 91 ? -18.754 -4.288 -4.303 1.00 77.81 91 CYS A CA 1
ATOM 694 C C . CYS A 1 91 ? -18.239 -4.671 -5.706 1.00 77.81 91 CYS A C 1
ATOM 696 O O . CYS A 1 91 ? -18.394 -5.825 -6.108 1.00 77.81 91 CYS A O 1
ATOM 698 N N . PRO A 1 92 ? -17.535 -3.780 -6.430 1.00 77.00 92 PRO A N 1
ATOM 699 C CA . PRO A 1 92 ? -16.967 -4.101 -7.747 1.00 77.00 92 PRO A CA 1
ATOM 700 C C . PRO A 1 92 ? -15.872 -5.182 -7.730 1.00 77.00 92 PRO A C 1
ATOM 702 O O . PRO A 1 92 ? -15.454 -5.657 -8.786 1.00 77.00 92 PRO A O 1
ATOM 705 N N . SER A 1 93 ? -15.377 -5.535 -6.542 1.00 70.50 93 SER A N 1
ATOM 70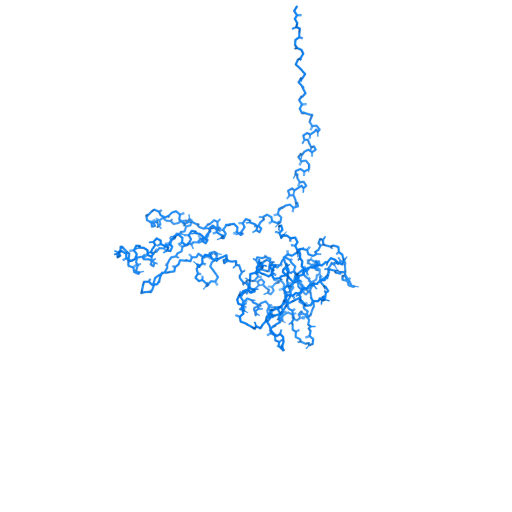6 C CA . SER A 1 93 ? -14.383 -6.592 -6.322 1.00 70.50 93 SER A CA 1
ATOM 707 C C . SER A 1 93 ? -15.009 -7.926 -5.891 1.00 70.50 93 SER A C 1
ATOM 709 O O . SER A 1 93 ? -14.276 -8.867 -5.616 1.00 70.50 93 SER A O 1
ATOM 711 N N . GLY A 1 94 ? -16.345 -8.017 -5.823 1.00 72.50 94 GLY A N 1
ATOM 712 C CA . GLY A 1 94 ? -17.060 -9.242 -5.438 1.00 72.50 94 GLY A CA 1
ATOM 713 C C . GLY A 1 94 ? -17.237 -9.447 -3.929 1.00 72.50 94 GLY A C 1
ATOM 714 O O . GLY A 1 94 ? -17.616 -10.531 -3.504 1.00 72.50 94 GLY A O 1
ATOM 715 N N . GLY A 1 95 ? -16.963 -8.428 -3.109 1.00 73.31 95 GLY A N 1
ATOM 716 C CA . GLY A 1 95 ? -17.246 -8.456 -1.672 1.00 73.31 95 GLY A CA 1
ATOM 717 C C . GLY A 1 95 ? -18.731 -8.292 -1.328 1.00 73.31 95 GLY A C 1
ATOM 718 O O . GLY A 1 95 ? -19.505 -7.715 -2.092 1.00 73.31 95 GLY A O 1
ATOM 719 N N . THR A 1 96 ? -19.102 -8.735 -0.131 1.00 78.94 96 THR A N 1
ATOM 720 C CA . THR A 1 96 ? -20.432 -8.537 0.459 1.00 78.94 96 THR A CA 1
ATOM 721 C C . THR A 1 96 ? -20.428 -7.261 1.288 1.00 78.94 96 THR A C 1
ATOM 723 O O . THR A 1 96 ? -19.572 -7.105 2.161 1.00 78.94 96 THR A O 1
ATOM 726 N N . ILE A 1 97 ? -21.378 -6.359 1.048 1.00 81.75 97 ILE A N 1
ATOM 727 C CA . ILE A 1 97 ? -21.585 -5.159 1.870 1.00 81.75 97 ILE A CA 1
ATOM 728 C C . ILE A 1 97 ? -22.622 -5.488 2.944 1.00 81.75 97 ILE A C 1
ATOM 730 O O . ILE A 1 97 ? -23.710 -5.933 2.610 1.00 81.75 97 ILE A O 1
ATOM 734 N N . TYR A 1 98 ? -22.325 -5.270 4.220 1.00 81.88 98 TYR A N 1
ATOM 735 C CA . TYR A 1 98 ? -23.246 -5.557 5.323 1.00 81.88 98 TYR A CA 1
ATOM 736 C C . TYR A 1 98 ? -23.295 -4.404 6.322 1.00 81.88 98 TYR A C 1
ATOM 738 O O . TYR A 1 98 ? -22.353 -3.611 6.412 1.00 81.88 98 TYR A O 1
ATOM 746 N N . ALA A 1 99 ? -24.394 -4.309 7.067 1.00 84.94 99 ALA A N 1
ATOM 747 C CA . ALA A 1 99 ? -24.583 -3.281 8.081 1.00 84.94 99 ALA A CA 1
ATOM 748 C C . ALA A 1 99 ? -24.719 -3.882 9.483 1.00 84.94 99 ALA A C 1
ATOM 750 O O . ALA A 1 99 ? -25.212 -4.994 9.669 1.00 84.94 99 ALA A O 1
ATOM 751 N N . THR A 1 100 ? -24.284 -3.128 10.485 1.00 83.56 100 THR A N 1
ATOM 752 C CA . THR A 1 100 ? -24.516 -3.414 11.900 1.00 83.56 100 THR A CA 1
ATOM 753 C C . THR A 1 100 ? -25.059 -2.161 12.573 1.00 83.56 100 THR A C 1
ATOM 755 O O . THR A 1 100 ? -24.773 -1.037 12.155 1.00 83.56 100 THR A O 1
ATOM 758 N N . SER A 1 101 ? -25.862 -2.349 13.617 1.00 84.88 101 SER A N 1
ATOM 759 C CA . SER A 1 101 ? -26.316 -1.256 14.470 1.00 84.88 101 SER A CA 1
ATOM 760 C C . SER A 1 101 ? -26.187 -1.646 15.934 1.00 84.88 101 SER A C 1
ATOM 762 O O . SER A 1 101 ? -26.397 -2.801 16.304 1.00 84.88 101 SER A O 1
ATOM 764 N N . THR A 1 102 ? -25.795 -0.701 16.781 1.00 83.75 102 THR A N 1
ATOM 765 C CA . THR A 1 102 ? -25.760 -0.884 18.236 1.00 83.75 102 THR A CA 1
ATOM 766 C C . THR A 1 102 ? -26.287 0.375 18.899 1.00 83.75 102 THR A C 1
ATOM 768 O O . THR A 1 102 ? -25.598 1.395 18.914 1.00 83.75 102 THR A O 1
ATOM 771 N N . ASN A 1 103 ? -27.500 0.314 19.454 1.00 81.56 103 ASN A N 1
ATOM 772 C CA . ASN A 1 103 ? -28.173 1.456 20.076 1.00 81.56 103 ASN A CA 1
ATOM 773 C C . ASN A 1 103 ? -28.254 2.669 19.125 1.00 81.56 103 ASN A C 1
ATOM 775 O O . ASN A 1 103 ? -28.005 3.805 19.537 1.00 81.56 103 ASN A O 1
ATOM 779 N N . GLY A 1 104 ? -28.533 2.429 17.840 1.00 73.94 104 GLY A N 1
ATOM 780 C CA . GLY A 1 104 ? -28.587 3.464 16.802 1.00 73.94 104 GLY A CA 1
ATOM 781 C C . GLY A 1 104 ? -27.247 3.954 16.255 1.00 73.94 104 GLY A C 1
ATOM 782 O O . GLY A 1 104 ? -27.225 4.829 15.389 1.00 73.94 104 GLY A O 1
ATOM 783 N N . ALA A 1 105 ? -26.119 3.407 16.714 1.00 79.62 105 ALA A N 1
ATOM 784 C CA . ALA A 1 105 ? -24.836 3.615 16.056 1.00 79.62 105 ALA A CA 1
ATOM 785 C C . ALA A 1 105 ? -24.704 2.655 14.865 1.00 79.62 105 ALA A C 1
ATOM 787 O O . ALA A 1 105 ? -24.461 1.466 15.061 1.00 79.62 105 ALA A O 1
ATOM 788 N N . ILE A 1 106 ? -24.852 3.184 13.647 1.00 82.62 106 ILE A N 1
ATOM 789 C CA . ILE A 1 106 ? -24.848 2.395 12.408 1.00 82.62 106 ILE A CA 1
ATOM 790 C C . ILE A 1 106 ? -23.454 2.350 11.778 1.00 82.62 106 ILE A C 1
ATOM 792 O O . ILE A 1 106 ? -22.788 3.377 11.565 1.00 82.62 106 ILE A O 1
ATOM 796 N N . GLU A 1 107 ? -23.035 1.147 11.405 1.00 79.44 107 GLU A N 1
ATOM 797 C CA . GLU A 1 107 ? -21.806 0.878 10.674 1.00 79.44 107 GLU A CA 1
ATOM 798 C C . GLU A 1 107 ? -22.102 0.069 9.408 1.00 79.44 107 GLU A C 1
ATOM 800 O O . GLU A 1 107 ? -22.928 -0.837 9.416 1.00 79.44 107 GLU A O 1
ATOM 805 N N . VAL A 1 108 ? -21.432 0.412 8.305 1.00 80.88 108 VAL A N 1
ATOM 806 C CA . VAL A 1 108 ? -21.543 -0.301 7.027 1.00 80.88 108 VAL A CA 1
ATOM 807 C C . VAL A 1 108 ? -20.151 -0.719 6.581 1.00 80.88 108 VAL A C 1
ATOM 809 O O . VAL A 1 108 ? -19.228 0.100 6.506 1.00 80.88 108 VAL A O 1
ATOM 812 N N . ARG A 1 109 ? -20.003 -2.005 6.286 1.00 75.44 109 ARG A N 1
ATOM 813 C CA . ARG A 1 109 ? -18.734 -2.703 6.079 1.00 75.44 109 ARG A CA 1
ATOM 814 C C . ARG A 1 109 ? -18.778 -3.530 4.798 1.00 75.44 109 ARG A C 1
ATOM 816 O O . ARG A 1 109 ? -19.851 -3.835 4.291 1.00 75.44 109 ARG A O 1
ATOM 823 N N . CYS A 1 110 ? -17.612 -3.872 4.253 1.00 75.62 110 CYS A N 1
ATOM 824 C CA . CYS A 1 110 ? -17.487 -4.704 3.054 1.00 75.62 110 CYS A CA 1
ATOM 825 C C . CYS A 1 110 ? -16.469 -5.819 3.281 1.00 75.62 110 CYS A C 1
ATOM 827 O O . CYS A 1 110 ? -15.310 -5.526 3.546 1.00 75.62 110 CYS A O 1
ATOM 829 N N . THR A 1 111 ? -16.841 -7.083 3.080 1.00 71.44 111 THR A N 1
ATOM 830 C CA . THR A 1 111 ? -15.964 -8.237 3.367 1.00 71.44 111 THR A CA 1
ATOM 831 C C . THR A 1 111 ? -14.650 -8.263 2.580 1.00 71.44 111 THR A C 1
ATOM 833 O O . THR A 1 111 ? -13.729 -8.969 2.975 1.00 71.44 111 THR A O 1
ATOM 836 N N . TYR A 1 112 ? -14.549 -7.518 1.474 1.00 66.94 112 TYR A N 1
ATOM 837 C CA . TYR A 1 112 ? -13.358 -7.492 0.618 1.00 66.94 112 TYR A CA 1
ATOM 838 C C . TYR A 1 112 ? -12.439 -6.282 0.868 1.00 66.94 112 TYR A C 1
ATOM 840 O O . TYR A 1 112 ? -11.232 -6.371 0.659 1.00 66.94 112 TYR A O 1
ATOM 848 N N . HIS A 1 113 ? -12.983 -5.134 1.288 1.00 63.28 113 HIS A N 1
ATOM 849 C CA . HIS A 1 113 ? -12.210 -3.890 1.457 1.00 63.28 113 HIS A CA 1
ATOM 850 C C . HIS A 1 113 ? -12.155 -3.375 2.902 1.00 63.28 113 HIS A C 1
ATOM 852 O O . HIS A 1 113 ? -11.487 -2.374 3.141 1.00 63.28 113 HIS A O 1
ATOM 858 N N . ASP A 1 114 ? -12.849 -4.019 3.839 1.00 62.91 114 ASP A N 1
ATOM 859 C CA . ASP A 1 114 ? -12.853 -3.639 5.249 1.00 62.91 114 ASP A CA 1
ATOM 860 C C . ASP A 1 114 ? -11.600 -4.173 5.964 1.00 62.91 114 ASP A C 1
ATOM 862 O O . ASP A 1 114 ? -11.356 -5.378 6.007 1.00 62.91 114 ASP A O 1
ATOM 866 N N . ASP A 1 115 ? -10.796 -3.258 6.504 1.00 52.03 115 ASP A N 1
ATOM 867 C CA . ASP A 1 115 ? -9.571 -3.504 7.274 1.00 52.03 115 ASP A CA 1
ATOM 868 C C . ASP A 1 115 ? -9.785 -3.318 8.791 1.00 52.03 115 ASP A C 1
ATOM 870 O O . ASP A 1 115 ? -8.828 -3.214 9.559 1.00 52.03 115 ASP A O 1
ATOM 874 N N . GLY A 1 116 ? -11.044 -3.283 9.246 1.00 45.81 116 GLY A N 1
ATOM 875 C CA . GLY A 1 116 ? -11.392 -3.122 10.657 1.00 45.81 116 GLY A CA 1
ATOM 876 C C . GLY A 1 116 ? -11.703 -1.681 11.068 1.00 45.81 116 GLY A C 1
ATOM 877 O O . GLY A 1 116 ? -12.138 -1.475 12.203 1.00 45.81 116 GLY A O 1
ATOM 878 N N . GLN A 1 117 ? -11.553 -0.693 10.180 1.00 42.75 117 GLN A N 1
ATOM 879 C CA . GLN A 1 117 ? -11.939 0.697 10.441 1.00 42.75 117 GLN A CA 1
ATOM 880 C C . GLN A 1 117 ? -13.355 1.007 9.916 1.00 42.75 117 GLN A C 1
ATOM 882 O O . GLN A 1 117 ? -13.739 0.521 8.852 1.00 42.75 117 GLN A O 1
ATOM 887 N N . PRO A 1 118 ? -14.146 1.848 10.612 1.00 39.69 118 PRO A N 1
ATOM 888 C CA . PRO A 1 118 ? -15.425 2.307 10.082 1.00 39.69 118 PRO A CA 1
ATOM 889 C C . PRO A 1 118 ? -15.204 3.016 8.740 1.00 39.69 118 PRO A C 1
ATOM 891 O O . PRO A 1 118 ? -14.336 3.881 8.637 1.00 39.69 118 PRO A O 1
ATOM 894 N N . ASN A 1 119 ? -16.013 2.678 7.726 1.00 47.16 119 ASN A N 1
ATOM 895 C CA . ASN A 1 119 ? -15.999 3.303 6.396 1.00 47.16 119 ASN A CA 1
ATOM 896 C C . ASN A 1 119 ? -16.379 4.795 6.479 1.00 47.16 119 ASN A C 1
ATOM 898 O O . ASN A 1 119 ? -17.497 5.209 6.166 1.00 47.16 119 ASN A O 1
ATOM 902 N N . THR A 1 120 ? -15.446 5.633 6.918 1.00 37.75 120 THR A N 1
ATOM 903 C CA . THR A 1 120 ? -15.564 7.089 6.946 1.00 37.75 120 THR A CA 1
ATOM 904 C C . THR A 1 120 ? -14.979 7.664 5.665 1.00 37.75 120 THR A C 1
ATOM 906 O O . THR A 1 120 ? -13.977 8.365 5.720 1.00 37.75 120 THR A O 1
ATOM 909 N N . GLY A 1 121 ? -15.544 7.315 4.503 1.00 37.12 121 GLY A N 1
ATOM 910 C CA . GLY A 1 121 ? -15.224 7.951 3.211 1.00 37.12 121 GLY A CA 1
ATOM 911 C C . GLY A 1 121 ? -13.735 8.012 2.833 1.00 37.12 121 GLY A C 1
ATOM 912 O O . GLY A 1 121 ? -13.352 8.806 1.979 1.00 37.12 121 GLY A O 1
ATOM 913 N N . GLY A 1 122 ? -12.896 7.207 3.480 1.00 34.47 122 GLY A N 1
ATOM 914 C CA . GLY A 1 122 ? -11.461 7.135 3.277 1.00 34.47 122 GLY A CA 1
ATOM 915 C C . GLY A 1 122 ? -11.139 5.857 2.531 1.00 34.47 122 GLY A C 1
ATOM 916 O O . GLY A 1 122 ? -11.758 4.822 2.760 1.00 34.47 122 GLY A O 1
ATOM 917 N N . THR A 1 123 ? -10.188 5.952 1.614 1.00 35.47 123 THR A N 1
ATOM 918 C CA . THR A 1 123 ? -9.588 4.852 0.866 1.00 35.47 123 THR A CA 1
ATOM 919 C C . THR A 1 123 ? -9.013 3.810 1.825 1.00 35.47 123 THR A C 1
ATOM 921 O O . THR A 1 123 ? -7.821 3.829 2.114 1.00 35.47 123 THR A O 1
ATOM 924 N N . GLY A 1 124 ? -9.838 2.908 2.348 1.00 36.12 124 GLY A N 1
ATOM 925 C CA . GLY A 1 124 ? -9.345 1.744 3.067 1.00 36.12 124 GLY A CA 1
ATOM 926 C C . GLY A 1 124 ? -8.712 0.857 2.027 1.00 36.12 124 GLY A C 1
ATOM 927 O O . GLY A 1 124 ? -9.477 0.141 1.397 1.00 36.12 124 GLY A O 1
ATOM 928 N N . THR A 1 125 ? -7.408 1.042 1.754 1.00 41.94 125 THR A N 1
ATOM 929 C CA . THR A 1 125 ? -6.433 0.127 1.123 1.00 41.94 125 THR A CA 1
ATOM 930 C C . THR A 1 125 ? -6.004 -0.925 2.148 1.00 41.94 125 THR A C 1
ATOM 932 O O . THR A 1 125 ? -6.430 -0.864 3.294 1.00 41.94 125 THR A O 1
ATOM 935 N N . ALA A 1 126 ? -5.147 -1.891 1.798 1.00 51.97 126 ALA A N 1
ATOM 936 C CA . ALA A 1 126 ? -4.261 -2.395 2.844 1.00 51.97 126 ALA A CA 1
ATOM 937 C C . ALA A 1 126 ? -3.596 -1.142 3.449 1.00 51.97 126 ALA A C 1
ATOM 939 O O . ALA A 1 126 ? -3.026 -0.328 2.718 1.00 51.97 126 ALA A O 1
ATOM 940 N N . SER A 1 127 ? -3.832 -0.892 4.730 1.00 57.19 127 SER A N 1
ATOM 941 C CA . SER A 1 127 ? -3.449 0.366 5.363 1.00 57.19 127 SER A CA 1
ATOM 942 C C . SER A 1 127 ? -2.127 0.164 6.090 1.00 57.19 127 SER A C 1
ATOM 944 O O . SER A 1 127 ? -1.906 -0.868 6.731 1.00 57.19 127 SER A O 1
ATOM 946 N N . TRP A 1 128 ? -1.236 1.153 6.011 1.00 66.19 128 TRP A N 1
ATOM 947 C CA . TRP A 1 128 ? 0.027 1.181 6.752 1.00 66.19 128 TRP A CA 1
ATOM 948 C C . TRP A 1 128 ? -0.225 1.410 8.252 1.00 66.19 128 TRP A C 1
ATOM 950 O O . TRP A 1 128 ? 0.19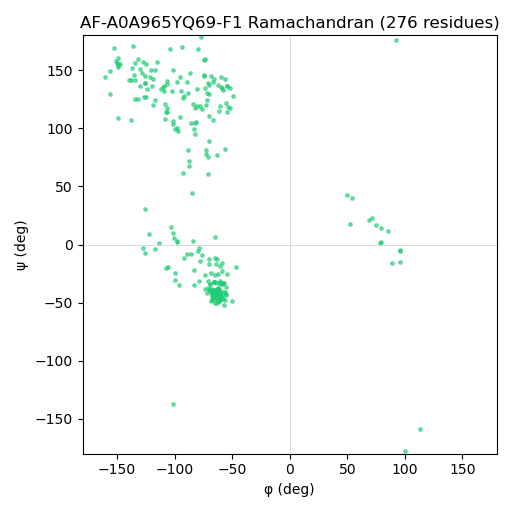5 2.410 8.827 1.00 66.19 128 TRP A O 1
ATOM 960 N N . THR A 1 129 ? -0.958 0.506 8.902 1.00 67.06 129 THR A N 1
ATOM 961 C CA . THR A 1 129 ? -1.252 0.589 10.333 1.00 67.06 129 THR A CA 1
ATOM 962 C C . THR A 1 129 ? -0.010 0.245 11.155 1.00 67.06 129 THR A C 1
ATOM 964 O O . THR A 1 129 ? 0.919 -0.418 10.686 1.00 67.06 129 THR A O 1
ATOM 967 N N . ASN A 1 130 ? 0.008 0.666 12.423 1.00 67.38 130 ASN A N 1
ATOM 968 C CA . ASN A 1 130 ? 1.084 0.275 13.337 1.00 67.38 130 ASN A CA 1
ATOM 969 C C . ASN A 1 130 ? 1.163 -1.249 13.514 1.00 67.38 130 ASN A C 1
ATOM 971 O O . ASN A 1 130 ? 2.263 -1.775 13.649 1.00 67.38 130 ASN A O 1
ATOM 975 N N . GLU A 1 131 ? 0.026 -1.943 13.476 1.00 67.75 131 GLU A N 1
ATOM 976 C CA . GLU A 1 131 ? -0.042 -3.403 13.554 1.00 67.75 131 GLU A CA 1
ATOM 977 C C . GLU A 1 131 ? 0.539 -4.055 12.294 1.00 67.75 131 GLU A C 1
ATOM 979 O O . GLU A 1 131 ? 1.438 -4.887 12.393 1.00 67.75 131 GLU A O 1
ATOM 984 N N . THR A 1 132 ? 0.138 -3.595 11.104 1.00 74.12 132 THR A N 1
ATOM 985 C CA . THR A 1 132 ? 0.700 -4.053 9.824 1.00 74.12 132 THR A CA 1
ATOM 986 C C . THR A 1 132 ? 2.218 -3.871 9.797 1.00 74.12 132 THR A C 1
ATOM 988 O O . THR A 1 132 ? 2.950 -4.787 9.428 1.00 74.12 132 THR A O 1
ATOM 991 N N . MET A 1 133 ? 2.720 -2.724 10.265 1.00 77.38 133 MET A N 1
ATOM 992 C CA . MET A 1 133 ? 4.159 -2.465 10.348 1.00 77.38 133 MET A CA 1
ATOM 993 C C . MET A 1 133 ? 4.889 -3.383 11.323 1.00 77.38 133 MET A C 1
ATOM 995 O O . MET A 1 133 ? 5.989 -3.857 11.023 1.00 77.38 133 MET A O 1
ATOM 999 N N . GLN A 1 134 ? 4.294 -3.651 12.484 1.00 76.06 134 GLN A N 1
ATOM 1000 C CA . GLN A 1 134 ? 4.848 -4.605 13.440 1.00 76.06 134 GLN A CA 1
ATOM 1001 C C . GLN A 1 134 ? 4.877 -6.020 12.850 1.00 76.06 134 GLN A C 1
ATOM 1003 O O . GLN A 1 134 ? 5.898 -6.696 12.983 1.00 76.06 134 GLN A O 1
ATOM 1008 N N . ASN A 1 135 ? 3.833 -6.426 12.124 1.00 80.31 135 ASN A N 1
ATOM 1009 C CA . ASN A 1 135 ? 3.753 -7.732 11.473 1.00 80.31 135 ASN A CA 1
ATOM 1010 C C . ASN A 1 135 ? 4.771 -7.873 10.330 1.00 80.31 135 ASN A C 1
ATOM 1012 O O . ASN A 1 135 ? 5.441 -8.901 10.253 1.00 80.31 135 ASN A O 1
ATOM 1016 N N . ILE A 1 136 ? 4.989 -6.830 9.514 1.00 83.75 136 ILE A N 1
ATOM 1017 C CA . ILE A 1 136 ? 6.064 -6.794 8.500 1.00 83.75 136 ILE A CA 1
ATOM 1018 C C . ILE A 1 136 ? 7.424 -7.018 9.165 1.00 83.75 136 ILE A C 1
ATOM 1020 O O . ILE A 1 136 ? 8.197 -7.894 8.771 1.00 83.75 136 ILE A O 1
ATOM 1024 N N . VAL A 1 137 ? 7.721 -6.237 10.206 1.00 83.50 137 VAL A N 1
ATOM 1025 C CA . VAL A 1 137 ? 8.995 -6.313 10.929 1.00 83.50 137 VAL A CA 1
ATOM 1026 C C . VAL A 1 137 ? 9.180 -7.688 11.573 1.00 83.50 137 VAL A C 1
ATOM 1028 O O . VAL A 1 137 ? 10.277 -8.242 11.497 1.00 83.50 137 VAL A O 1
ATOM 1031 N N . ALA A 1 138 ? 8.137 -8.253 12.182 1.00 83.75 138 ALA A N 1
ATOM 1032 C CA . ALA A 1 138 ? 8.173 -9.565 12.820 1.00 83.75 138 ALA A CA 1
ATOM 1033 C C . ALA A 1 138 ? 8.376 -10.699 11.803 1.00 83.75 138 ALA A C 1
ATOM 1035 O O . ALA A 1 138 ? 9.259 -11.539 11.997 1.00 83.75 138 ALA A O 1
ATOM 1036 N N . ALA A 1 139 ? 7.626 -10.688 10.696 1.00 85.31 139 ALA A N 1
ATOM 1037 C CA . ALA A 1 139 ? 7.730 -11.676 9.627 1.00 85.31 139 ALA A CA 1
ATOM 1038 C C . ALA A 1 139 ? 9.152 -11.722 9.055 1.00 85.31 139 ALA A C 1
ATOM 1040 O O . ALA A 1 139 ? 9.758 -12.792 8.972 1.00 85.31 139 ALA A O 1
ATOM 1041 N N . ILE A 1 140 ? 9.738 -10.560 8.758 1.00 86.00 140 ILE A N 1
ATOM 1042 C CA . ILE A 1 140 ? 11.087 -10.476 8.188 1.00 86.00 140 ILE A CA 1
ATOM 1043 C C . ILE A 1 140 ? 12.162 -10.842 9.229 1.00 86.00 140 ILE A C 1
ATOM 1045 O O . ILE A 1 140 ? 13.073 -11.614 8.914 1.00 86.00 140 ILE A O 1
ATOM 1049 N N . LYS A 1 141 ? 12.029 -10.386 10.490 1.00 84.38 141 LYS A N 1
ATOM 1050 C CA . LYS A 1 141 ? 12.918 -10.790 11.605 1.00 84.38 141 LYS A CA 1
ATOM 1051 C C . LYS A 1 141 ? 12.943 -12.305 11.786 1.00 84.38 141 LYS A C 1
ATOM 1053 O O . LYS A 1 141 ? 14.018 -12.865 11.992 1.00 84.38 141 LYS A O 1
ATOM 1058 N N . SER A 1 142 ? 11.790 -12.972 11.675 1.00 85.06 142 SER A N 1
ATOM 1059 C CA . SER A 1 142 ? 11.672 -14.425 11.877 1.00 85.06 142 SER A CA 1
ATOM 1060 C C . SER A 1 142 ? 12.544 -15.253 10.926 1.00 85.06 142 SER A C 1
ATOM 1062 O O . SER A 1 142 ? 12.895 -16.389 11.239 1.00 85.06 142 SER A O 1
ATOM 1064 N N . LYS A 1 143 ? 12.928 -14.684 9.775 1.00 88.00 143 LYS A N 1
ATOM 1065 C CA . LYS A 1 143 ? 13.761 -15.342 8.761 1.00 88.00 143 LYS A CA 1
ATOM 1066 C C . LYS A 1 143 ? 15.245 -14.975 8.849 1.00 88.00 143 LYS A C 1
ATOM 1068 O O . LYS A 1 143 ? 16.025 -15.436 8.023 1.00 88.00 143 LYS A O 1
ATOM 1073 N N . GLY A 1 144 ? 15.649 -14.157 9.825 1.00 85.56 144 GLY A N 1
ATOM 1074 C CA . GLY A 1 144 ? 17.051 -13.769 10.023 1.00 85.56 144 GLY A CA 1
ATOM 1075 C C . GLY A 1 144 ? 17.615 -12.853 8.931 1.00 85.56 144 GLY A C 1
ATOM 1076 O O . GLY A 1 144 ? 18.830 -12.783 8.751 1.00 85.56 144 GLY A O 1
ATOM 1077 N N . VAL A 1 145 ? 16.754 -12.158 8.184 1.00 84.25 145 VAL A N 1
ATOM 1078 C CA . VAL A 1 145 ? 17.172 -11.274 7.090 1.00 84.25 145 VAL A CA 1
ATOM 1079 C C . VAL A 1 145 ? 17.696 -9.955 7.659 1.00 84.25 145 VAL A C 1
ATOM 1081 O O . VAL A 1 145 ? 16.968 -9.221 8.320 1.00 84.25 145 VAL A O 1
ATOM 1084 N N . THR A 1 146 ? 18.968 -9.644 7.396 1.00 85.12 146 THR A N 1
ATOM 1085 C CA . THR A 1 146 ? 19.646 -8.439 7.920 1.00 85.12 146 THR A CA 1
ATOM 1086 C C . THR A 1 146 ? 19.847 -7.341 6.880 1.00 85.12 146 THR A C 1
ATOM 1088 O O . THR A 1 146 ? 20.059 -6.185 7.249 1.00 85.12 146 THR A O 1
ATOM 1091 N N . LYS A 1 147 ? 19.785 -7.679 5.587 1.00 86.75 147 LYS A N 1
ATOM 1092 C CA . LYS A 1 147 ? 19.815 -6.727 4.475 1.00 86.75 147 LYS A CA 1
ATOM 1093 C C . LYS A 1 147 ? 19.154 -7.324 3.236 1.00 86.75 147 LYS A C 1
ATOM 1095 O O . LYS A 1 147 ? 19.518 -8.424 2.829 1.00 86.75 147 LYS A O 1
ATOM 1100 N N . ILE A 1 148 ? 18.228 -6.589 2.632 1.00 86.12 148 ILE A N 1
ATOM 1101 C CA . ILE A 1 148 ? 17.548 -6.972 1.396 1.00 86.12 148 ILE A CA 1
ATOM 1102 C C . ILE A 1 148 ? 16.928 -5.751 0.711 1.00 86.12 148 ILE A C 1
ATOM 1104 O O . ILE A 1 148 ? 16.384 -4.881 1.383 1.00 86.12 148 ILE A O 1
ATOM 1108 N N . ASP A 1 149 ? 16.951 -5.745 -0.619 1.00 87.62 149 ASP A N 1
ATOM 1109 C CA . ASP A 1 149 ? 16.243 -4.796 -1.478 1.00 87.62 149 ASP A CA 1
ATOM 1110 C C . ASP A 1 149 ? 15.247 -5.563 -2.368 1.00 87.62 149 ASP A C 1
ATOM 1112 O O . ASP A 1 149 ? 15.533 -6.670 -2.839 1.00 87.62 149 ASP A O 1
ATOM 1116 N N . SER A 1 150 ? 14.070 -4.985 -2.611 1.00 83.25 150 SER A N 1
ATOM 1117 C CA . SER A 1 150 ? 12.964 -5.600 -3.362 1.00 83.25 150 SER A CA 1
ATOM 1118 C C . SER A 1 150 ? 13.312 -5.927 -4.813 1.00 83.25 150 SER A C 1
ATOM 1120 O O . SER A 1 150 ? 12.736 -6.837 -5.405 1.00 83.25 150 SER A O 1
ATOM 1122 N N . THR A 1 151 ? 14.277 -5.218 -5.375 1.00 79.56 151 THR A N 1
ATOM 1123 C CA . THR A 1 151 ? 14.816 -5.358 -6.733 1.00 79.56 151 THR A CA 1
ATOM 1124 C C . THR A 1 151 ? 15.817 -6.488 -6.895 1.00 79.56 151 THR A C 1
ATOM 1126 O O . THR A 1 151 ? 16.218 -6.780 -8.021 1.00 79.56 151 THR A O 1
ATOM 1129 N N . ALA A 1 152 ? 16.202 -7.165 -5.809 1.00 71.88 152 ALA A N 1
ATOM 1130 C CA . ALA A 1 152 ? 16.965 -8.398 -5.924 1.00 71.88 152 ALA A CA 1
ATOM 1131 C C . ALA A 1 152 ? 16.220 -9.387 -6.835 1.00 71.88 152 ALA A C 1
ATOM 1133 O O . ALA A 1 152 ? 14.998 -9.539 -6.734 1.00 71.88 152 ALA A O 1
ATOM 1134 N N . VAL A 1 153 ? 16.941 -10.056 -7.735 1.00 64.56 153 VAL A N 1
ATOM 1135 C CA . VAL A 1 153 ? 16.341 -10.959 -8.729 1.00 64.56 153 VAL A CA 1
ATOM 1136 C C . VAL A 1 153 ? 15.482 -12.019 -8.027 1.00 64.56 153 VAL A C 1
ATOM 1138 O O . VAL A 1 153 ? 15.951 -12.751 -7.152 1.00 64.56 153 VAL A O 1
ATOM 1141 N N . ALA A 1 154 ? 14.195 -12.071 -8.379 1.00 57.16 154 ALA A N 1
ATOM 1142 C CA . ALA A 1 154 ? 13.263 -13.037 -7.807 1.00 57.16 154 ALA A CA 1
ATOM 1143 C C . ALA A 1 154 ? 13.708 -14.471 -8.149 1.00 57.16 154 ALA A C 1
ATOM 1145 O O . ALA A 1 154 ? 14.128 -14.742 -9.272 1.00 57.16 154 ALA A O 1
ATOM 1146 N N . GLY A 1 155 ? 13.638 -15.390 -7.182 1.00 56.69 155 GLY A N 1
ATOM 1147 C CA . GLY A 1 155 ? 13.972 -16.802 -7.402 1.00 56.69 155 GLY A CA 1
ATOM 1148 C C . GLY A 1 155 ? 15.443 -17.185 -7.199 1.00 56.69 155 GLY A C 1
ATOM 1149 O O . GLY A 1 155 ? 15.712 -18.363 -6.993 1.00 56.69 155 GLY A O 1
ATOM 1150 N N . THR A 1 156 ? 16.384 -16.235 -7.163 1.00 63.62 156 THR A N 1
ATOM 1151 C CA . THR A 1 156 ? 17.813 -16.527 -6.903 1.00 63.62 156 THR A CA 1
ATOM 1152 C C . THR A 1 156 ? 18.286 -16.074 -5.525 1.00 63.62 156 THR A C 1
ATOM 1154 O O . THR A 1 156 ? 19.290 -16.572 -5.017 1.00 63.62 156 THR A O 1
ATOM 1157 N N . ASP A 1 157 ? 17.561 -15.151 -4.892 1.00 74.69 157 ASP A N 1
ATOM 1158 C CA . ASP A 1 157 ? 17.871 -14.670 -3.552 1.00 74.69 157 ASP A CA 1
ATOM 1159 C C . ASP A 1 157 ? 17.021 -15.392 -2.495 1.00 74.69 157 ASP A C 1
ATOM 1161 O O . ASP A 1 157 ? 15.849 -15.081 -2.274 1.00 74.69 157 ASP A O 1
ATOM 1165 N N . THR A 1 158 ? 17.621 -16.383 -1.834 1.00 80.88 158 THR A N 1
ATOM 1166 C CA . THR A 1 158 ? 16.957 -17.191 -0.800 1.00 80.88 158 THR A CA 1
ATOM 1167 C C . THR A 1 158 ? 16.435 -16.342 0.361 1.00 80.88 158 THR A C 1
ATOM 1169 O O . THR A 1 158 ? 15.370 -16.646 0.896 1.00 80.88 158 THR A O 1
ATOM 1172 N N . ALA A 1 159 ? 17.130 -15.259 0.731 1.00 82.06 159 ALA A N 1
ATOM 1173 C CA . ALA A 1 159 ? 16.683 -14.363 1.795 1.00 82.06 159 ALA A CA 1
ATOM 1174 C C . ALA A 1 159 ? 15.435 -13.579 1.364 1.00 82.06 159 ALA A C 1
ATOM 1176 O O . ALA A 1 159 ? 14.499 -13.434 2.153 1.00 82.06 159 ALA A O 1
ATOM 1177 N N . LYS A 1 160 ? 15.372 -13.156 0.092 1.00 82.44 160 LYS A N 1
ATOM 1178 C CA . LYS A 1 160 ? 14.170 -12.538 -0.490 1.00 82.44 160 LYS A CA 1
ATOM 1179 C C . LYS A 1 160 ? 12.991 -13.477 -0.520 1.00 82.44 160 LYS A C 1
ATOM 1181 O O . LYS A 1 160 ? 11.917 -13.112 -0.049 1.00 82.44 160 LYS A O 1
ATOM 1186 N N . ASN A 1 161 ? 13.190 -14.682 -1.033 1.00 83.44 161 ASN A N 1
ATOM 1187 C CA . ASN A 1 161 ? 12.112 -15.656 -1.125 1.00 83.44 161 ASN A CA 1
ATOM 1188 C C . ASN A 1 161 ? 11.583 -16.017 0.275 1.00 83.44 161 ASN A C 1
ATOM 1190 O O . ASN A 1 161 ? 10.374 -16.092 0.467 1.00 83.44 161 ASN A O 1
ATOM 1194 N N . ALA A 1 162 ? 12.469 -16.157 1.269 1.00 84.81 162 ALA A N 1
ATOM 1195 C CA . ALA A 1 162 ? 12.075 -16.411 2.652 1.00 84.81 162 ALA A CA 1
ATOM 1196 C C . ALA A 1 162 ? 11.289 -15.243 3.271 1.00 84.81 162 ALA A C 1
ATOM 1198 O O . ALA A 1 162 ? 10.282 -15.482 3.937 1.00 84.81 162 ALA A O 1
ATOM 1199 N N . ALA A 1 163 ? 11.722 -13.996 3.047 1.00 85.75 163 ALA A N 1
ATOM 1200 C CA . ALA A 1 163 ? 11.017 -12.808 3.527 1.00 85.75 163 ALA A CA 1
ATOM 1201 C C . ALA A 1 163 ? 9.628 -12.671 2.888 1.00 85.75 163 ALA A C 1
ATOM 1203 O O . ALA A 1 163 ? 8.652 -12.455 3.600 1.00 85.75 163 ALA A O 1
ATOM 1204 N N . LEU A 1 164 ? 9.524 -12.852 1.567 1.00 83.19 164 LEU A N 1
ATOM 1205 C CA . LEU A 1 164 ? 8.250 -12.799 0.848 1.00 83.19 164 LEU A CA 1
ATOM 1206 C C . LEU A 1 164 ? 7.288 -13.903 1.298 1.00 83.19 164 LEU A C 1
ATOM 1208 O O . LEU A 1 164 ? 6.114 -13.624 1.511 1.00 83.19 164 LEU A O 1
ATOM 1212 N N . ALA A 1 165 ? 7.782 -15.126 1.507 1.00 81.69 165 ALA A N 1
ATOM 1213 C CA . ALA A 1 165 ? 6.968 -16.211 2.051 1.00 81.69 165 ALA A CA 1
ATOM 1214 C C . ALA A 1 165 ? 6.456 -15.884 3.463 1.00 81.69 165 ALA A C 1
ATOM 1216 O O . ALA A 1 165 ? 5.280 -16.068 3.740 1.00 81.69 165 ALA A O 1
ATOM 1217 N N . ALA A 1 166 ? 7.303 -15.323 4.335 1.00 80.50 166 ALA A N 1
ATOM 1218 C CA . ALA A 1 166 ? 6.895 -14.926 5.686 1.00 80.50 166 ALA A CA 1
ATOM 1219 C C . ALA A 1 166 ? 5.821 -13.829 5.687 1.00 80.50 166 ALA A C 1
ATOM 1221 O O . ALA A 1 166 ? 4.934 -13.831 6.535 1.00 80.50 166 ALA A O 1
ATOM 1222 N N . LEU A 1 167 ? 5.925 -12.877 4.758 1.00 80.62 167 LEU A N 1
ATOM 1223 C CA . LEU A 1 167 ? 4.930 -11.823 4.582 1.00 80.62 167 LEU A CA 1
ATOM 1224 C C . LEU A 1 167 ? 3.610 -12.405 4.070 1.00 80.62 167 LEU A C 1
ATOM 1226 O O . LEU A 1 167 ? 2.563 -12.080 4.621 1.00 80.62 167 LEU A O 1
ATOM 1230 N N . ALA A 1 168 ? 3.662 -13.321 3.100 1.00 75.94 168 ALA A N 1
ATOM 1231 C CA . ALA A 1 168 ? 2.482 -14.019 2.599 1.00 75.94 168 ALA A CA 1
ATOM 1232 C C . ALA A 1 168 ? 1.795 -14.864 3.689 1.00 75.94 168 ALA A C 1
ATOM 1234 O O . ALA A 1 168 ? 0.577 -14.784 3.830 1.00 75.94 168 ALA A O 1
ATOM 1235 N N . ASP A 1 169 ? 2.560 -15.595 4.509 1.00 71.62 169 ASP A N 1
ATOM 1236 C CA . ASP A 1 169 ? 2.046 -16.351 5.664 1.00 71.62 169 ASP A CA 1
ATOM 1237 C C . ASP A 1 169 ? 1.364 -15.432 6.697 1.00 71.62 169 ASP A C 1
ATOM 1239 O O . ASP A 1 169 ? 0.418 -15.836 7.370 1.00 71.62 169 ASP A O 1
ATOM 1243 N N . ALA A 1 170 ? 1.829 -14.183 6.810 1.00 68.94 170 ALA A N 1
ATOM 1244 C CA . ALA A 1 170 ? 1.231 -13.147 7.650 1.00 68.94 170 ALA A CA 1
ATOM 1245 C C . ALA A 1 170 ? 0.057 -12.407 6.975 1.00 68.94 170 ALA A C 1
ATOM 1247 O O . ALA A 1 170 ? -0.477 -11.463 7.556 1.00 68.94 170 ALA A O 1
ATOM 1248 N N . GLY A 1 171 ? -0.338 -12.799 5.757 1.00 66.81 171 GLY A N 1
ATOM 1249 C CA . GLY A 1 171 ? -1.403 -12.149 4.988 1.00 66.81 171 GLY A CA 1
ATOM 1250 C C . GLY A 1 171 ? -1.031 -10.763 4.448 1.00 66.81 171 GLY A C 1
ATOM 1251 O O . GLY A 1 171 ? -1.913 -9.945 4.202 1.00 66.81 171 GLY A O 1
ATOM 1252 N N . ILE A 1 172 ? 0.263 -10.471 4.290 1.00 73.88 172 ILE A N 1
ATOM 1253 C CA . ILE A 1 172 ? 0.776 -9.154 3.906 1.00 73.88 172 ILE A CA 1
ATOM 1254 C C . ILE A 1 172 ? 1.258 -9.173 2.459 1.00 73.88 172 ILE A C 1
ATOM 1256 O O . ILE A 1 172 ? 2.247 -9.826 2.124 1.00 73.88 172 ILE A O 1
ATOM 1260 N N . ASP A 1 173 ? 0.614 -8.361 1.624 1.00 75.50 173 ASP A N 1
ATOM 1261 C CA . ASP A 1 173 ? 1.076 -8.042 0.276 1.00 75.50 173 ASP A CA 1
ATOM 1262 C C . ASP A 1 173 ? 1.592 -6.594 0.229 1.00 75.50 173 ASP A C 1
ATOM 1264 O O . ASP A 1 173 ? 0.831 -5.626 0.291 1.00 75.50 173 ASP A O 1
ATOM 1268 N N . LEU A 1 174 ? 2.916 -6.446 0.125 1.00 77.56 174 LEU A N 1
ATOM 1269 C CA . LEU A 1 174 ? 3.578 -5.142 0.051 1.00 77.56 174 LEU A CA 1
ATOM 1270 C C . LEU A 1 174 ? 3.214 -4.367 -1.225 1.00 77.56 174 LEU A C 1
ATOM 1272 O O . LEU A 1 174 ? 3.113 -3.142 -1.177 1.00 77.56 174 LEU A O 1
ATOM 1276 N N . ASN A 1 175 ? 2.960 -5.045 -2.346 1.00 75.81 175 ASN A N 1
ATOM 1277 C CA . ASN A 1 175 ? 2.539 -4.370 -3.574 1.00 75.81 175 ASN A CA 1
ATOM 1278 C C . ASN A 1 175 ? 1.115 -3.827 -3.424 1.00 75.81 175 ASN A C 1
ATOM 1280 O O . ASN A 1 175 ? 0.840 -2.696 -3.823 1.00 75.81 175 ASN A O 1
ATOM 1284 N N . ALA A 1 176 ? 0.229 -4.587 -2.773 1.00 66.06 176 ALA A N 1
ATOM 1285 C CA . ALA A 1 176 ? -1.124 -4.130 -2.448 1.00 66.06 176 ALA A CA 1
ATOM 1286 C C . ALA A 1 176 ? -1.135 -2.944 -1.461 1.00 66.06 176 ALA A C 1
ATOM 1288 O O . ALA A 1 176 ? -2.061 -2.133 -1.483 1.00 66.06 176 ALA A O 1
ATOM 1289 N N . LEU A 1 177 ? -0.092 -2.815 -0.631 1.00 67.44 177 LEU A N 1
ATOM 1290 C CA . LEU A 1 177 ? 0.168 -1.662 0.242 1.00 67.44 177 LEU A CA 1
ATOM 1291 C C . LEU A 1 177 ? 0.785 -0.451 -0.499 1.00 67.44 177 LEU A C 1
ATOM 1293 O O . LEU A 1 177 ? 1.019 0.595 0.109 1.00 67.44 177 LEU A O 1
ATOM 1297 N N . GLY A 1 178 ? 1.081 -0.568 -1.798 1.00 71.75 178 GLY A N 1
ATOM 1298 C CA . GLY A 1 178 ? 1.739 0.480 -2.586 1.00 71.75 178 GLY A CA 1
ATOM 1299 C C . GLY A 1 178 ? 3.258 0.565 -2.385 1.00 71.75 178 GLY A C 1
ATOM 1300 O O . GLY A 1 178 ? 3.876 1.555 -2.772 1.00 71.75 178 GLY A O 1
ATOM 1301 N N . ALA A 1 179 ? 3.891 -0.447 -1.784 1.00 80.12 179 ALA A N 1
ATOM 1302 C CA . ALA A 1 179 ? 5.347 -0.559 -1.696 1.00 80.12 179 ALA A CA 1
ATOM 1303 C C . ALA A 1 179 ? 5.928 -1.274 -2.927 1.00 80.12 179 ALA A C 1
ATOM 1305 O O . ALA A 1 179 ? 6.409 -2.403 -2.826 1.00 80.12 179 ALA A O 1
ATOM 1306 N N . THR A 1 180 ? 5.915 -0.595 -4.078 1.00 81.94 180 THR A N 1
ATOM 1307 C CA . THR A 1 180 ? 6.509 -1.081 -5.338 1.00 81.94 180 THR A CA 1
ATOM 1308 C C . THR A 1 180 ? 7.984 -1.445 -5.173 1.00 81.94 180 THR A C 1
ATOM 1310 O O . THR A 1 180 ? 8.433 -2.487 -5.650 1.00 81.94 180 THR A O 1
ATOM 1313 N N . SER A 1 181 ? 8.742 -0.609 -4.456 1.00 86.81 181 SER A N 1
ATOM 1314 C CA . SER A 1 181 ? 10.095 -0.950 -4.024 1.00 86.81 181 SER A CA 1
ATOM 1315 C C . SER A 1 181 ? 10.254 -0.789 -2.524 1.00 86.81 181 SER A C 1
ATOM 1317 O O . SER A 1 181 ? 9.689 0.115 -1.913 1.00 86.81 181 SER A O 1
ATOM 1319 N N . TRP A 1 182 ? 11.055 -1.658 -1.919 1.00 89.06 182 TRP A N 1
ATOM 1320 C CA . TRP A 1 182 ? 11.279 -1.670 -0.481 1.00 89.06 182 TRP A CA 1
ATOM 1321 C C . TRP A 1 182 ? 12.669 -2.189 -0.132 1.00 89.06 182 TRP A C 1
ATOM 1323 O O . TRP A 1 182 ? 13.296 -2.919 -0.899 1.00 89.06 182 TRP A O 1
ATOM 1333 N N . ARG A 1 183 ? 13.153 -1.805 1.045 1.00 90.12 183 ARG A N 1
ATOM 1334 C CA . ARG A 1 183 ? 14.432 -2.249 1.594 1.00 90.12 183 ARG A CA 1
ATOM 1335 C C . ARG A 1 183 ? 14.278 -2.563 3.073 1.00 90.12 183 ARG A C 1
ATOM 1337 O O . ARG A 1 183 ? 13.600 -1.852 3.811 1.00 90.12 183 ARG A O 1
ATOM 1344 N N . VAL A 1 184 ? 14.959 -3.612 3.514 1.00 89.69 184 VAL A N 1
ATOM 1345 C CA . VAL A 1 184 ? 15.199 -3.883 4.933 1.00 89.69 184 VAL A CA 1
ATOM 1346 C C . VAL A 1 184 ? 16.690 -3.886 5.170 1.00 89.69 184 VAL A C 1
ATOM 1348 O O . VAL A 1 184 ? 17.450 -4.470 4.399 1.00 89.69 184 VAL A O 1
ATOM 1351 N N . TRP A 1 185 ? 17.112 -3.258 6.255 1.00 89.56 185 TRP A N 1
ATOM 1352 C CA . TRP A 1 185 ? 18.496 -3.299 6.698 1.00 89.56 185 TRP A CA 1
ATOM 1353 C C . TRP A 1 185 ? 18.591 -3.112 8.212 1.00 89.56 185 TRP A C 1
ATOM 1355 O O . TRP A 1 185 ? 17.612 -2.771 8.876 1.00 89.56 185 TRP A O 1
ATOM 1365 N N . VAL A 1 186 ? 19.775 -3.359 8.769 1.00 87.69 186 VAL A N 1
ATOM 1366 C CA . VAL A 1 186 ? 20.048 -3.199 10.200 1.00 87.69 186 VAL A CA 1
ATOM 1367 C C . VAL A 1 186 ? 20.941 -1.979 10.434 1.00 87.69 186 VAL A C 1
ATOM 1369 O O . VAL A 1 186 ? 22.069 -1.929 9.948 1.00 87.69 186 VAL A O 1
ATOM 1372 N N . ASP A 1 187 ? 20.449 -1.024 11.223 1.00 86.81 187 ASP A N 1
ATOM 1373 C CA . ASP A 1 187 ? 21.178 0.148 11.715 1.00 86.81 187 ASP A CA 1
ATOM 1374 C C . ASP A 1 187 ? 21.495 -0.038 13.203 1.00 86.81 187 ASP A C 1
ATOM 1376 O O . ASP A 1 187 ? 20.581 -0.085 14.026 1.00 86.81 187 ASP A O 1
ATOM 1380 N N . ASN A 1 188 ? 22.774 -0.152 13.574 1.00 85.81 188 ASN A N 1
ATOM 1381 C CA . ASN A 1 188 ? 23.197 -0.306 14.976 1.00 85.81 188 ASN A CA 1
ATOM 1382 C C . ASN A 1 188 ? 22.430 -1.416 15.735 1.00 85.81 188 ASN A C 1
ATOM 1384 O O . ASN A 1 188 ? 21.992 -1.233 16.872 1.00 85.81 188 ASN A O 1
ATOM 1388 N N . GLY A 1 189 ? 22.221 -2.561 15.078 1.00 84.50 189 GLY A N 1
ATOM 1389 C CA . GLY A 1 189 ? 21.491 -3.706 15.637 1.00 84.50 189 GLY A CA 1
ATOM 1390 C C . GLY A 1 189 ? 19.962 -3.589 15.598 1.00 84.50 189 GLY A C 1
ATOM 1391 O O . GLY A 1 189 ? 19.282 -4.495 16.067 1.00 84.50 189 GLY A O 1
ATOM 1392 N N . LYS A 1 190 ? 19.407 -2.511 15.033 1.00 86.25 190 LYS A N 1
ATOM 1393 C CA . LYS A 1 190 ? 17.961 -2.265 14.949 1.00 86.25 190 LYS A CA 1
ATOM 1394 C C . LYS A 1 190 ? 17.497 -2.346 13.507 1.00 86.25 190 LYS A C 1
ATOM 1396 O O . LYS A 1 190 ? 18.125 -1.773 12.621 1.00 86.25 190 LYS A O 1
ATOM 1401 N N . MET A 1 191 ? 16.394 -3.049 13.265 1.00 86.12 191 MET A N 1
ATOM 1402 C CA . MET A 1 191 ? 15.849 -3.131 11.911 1.00 86.12 191 MET A CA 1
ATOM 1403 C C . MET A 1 191 ? 15.297 -1.788 11.446 1.00 86.12 191 MET A C 1
ATOM 1405 O O . MET A 1 191 ? 14.703 -1.035 12.216 1.00 86.12 191 MET A O 1
ATOM 1409 N N . VAL A 1 192 ? 15.455 -1.535 10.158 1.00 88.69 192 VAL A N 1
ATOM 1410 C CA . VAL A 1 192 ? 14.880 -0.411 9.437 1.00 88.69 192 VAL A CA 1
ATOM 1411 C C . VAL A 1 192 ? 14.132 -0.991 8.247 1.00 88.69 192 VAL A C 1
ATOM 1413 O O . VAL A 1 192 ? 14.704 -1.771 7.487 1.00 88.69 192 VAL A O 1
ATOM 1416 N N . PHE A 1 193 ? 12.861 -0.625 8.111 1.00 89.25 193 PHE A N 1
ATOM 1417 C CA . PHE A 1 193 ? 12.063 -0.945 6.933 1.00 89.25 193 PHE A CA 1
ATOM 1418 C C . PHE A 1 193 ? 11.798 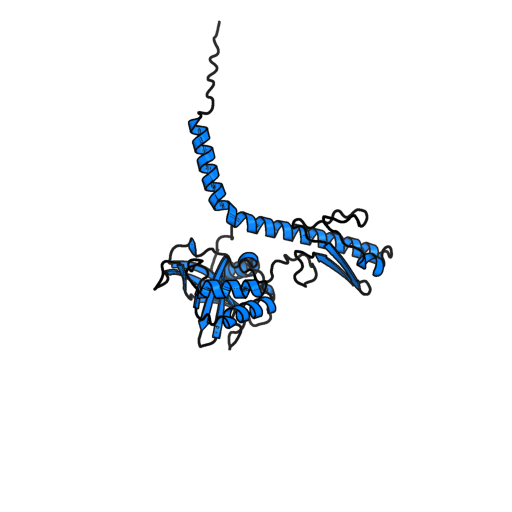0.329 6.151 1.00 89.25 193 PHE A C 1
ATOM 1420 O O . PHE A 1 193 ? 11.450 1.362 6.727 1.00 89.25 193 PHE A O 1
ATOM 1427 N N . GLU A 1 194 ? 11.958 0.248 4.843 1.00 89.31 194 GLU A N 1
ATOM 1428 C CA . GLU A 1 194 ? 11.765 1.358 3.933 1.00 89.31 194 GLU A CA 1
ATOM 1429 C C . GLU A 1 194 ? 10.974 0.936 2.720 1.00 89.31 194 GLU A C 1
ATOM 1431 O O . GLU A 1 194 ? 11.152 -0.173 2.223 1.00 89.31 194 GLU A O 1
ATOM 1436 N N . TRP A 1 195 ? 10.153 1.846 2.213 1.00 86.81 195 TRP A N 1
ATOM 1437 C CA . TRP A 1 195 ? 9.415 1.613 0.987 1.00 86.81 195 TRP A CA 1
ATOM 1438 C C . TRP A 1 195 ? 9.168 2.890 0.199 1.00 86.81 195 TRP A C 1
ATOM 1440 O O . TRP A 1 195 ? 9.242 4.011 0.710 1.00 86.81 195 TRP A O 1
ATOM 1450 N N . THR A 1 196 ? 8.883 2.686 -1.076 1.00 82.81 196 THR A N 1
ATOM 1451 C CA . THR A 1 196 ? 8.521 3.704 -2.047 1.00 82.81 196 THR A CA 1
ATOM 1452 C C . THR A 1 196 ? 7.578 3.095 -3.078 1.00 82.81 196 THR A C 1
ATOM 1454 O O . THR A 1 196 ? 7.604 1.893 -3.348 1.00 82.81 196 THR A O 1
ATOM 1457 N N . THR A 1 197 ? 6.746 3.938 -3.665 1.00 77.81 197 THR A N 1
ATOM 1458 C CA . THR A 1 197 ? 5.883 3.600 -4.802 1.00 77.81 197 THR A CA 1
ATOM 1459 C C . THR A 1 197 ? 6.647 3.581 -6.123 1.00 77.81 197 THR A C 1
ATOM 1461 O O . THR A 1 197 ? 6.137 3.072 -7.120 1.00 77.81 197 THR A O 1
ATOM 1464 N N . ALA A 1 198 ? 7.865 4.127 -6.155 1.00 78.88 198 ALA A N 1
ATOM 1465 C CA . ALA A 1 198 ? 8.708 4.099 -7.337 1.00 78.88 198 ALA A CA 1
ATOM 1466 C C . ALA A 1 198 ? 9.211 2.677 -7.616 1.00 78.88 198 ALA A C 1
ATOM 1468 O O . ALA A 1 198 ? 9.672 1.980 -6.709 1.00 78.88 198 ALA A O 1
ATOM 1469 N N . ASP A 1 199 ? 9.193 2.261 -8.880 1.00 83.06 199 ASP A N 1
ATOM 1470 C CA . ASP A 1 199 ? 9.917 1.069 -9.316 1.00 83.06 199 ASP A CA 1
ATOM 1471 C C . ASP A 1 199 ? 11.389 1.422 -9.560 1.00 83.06 199 ASP A C 1
ATOM 1473 O O . ASP A 1 199 ? 11.775 1.884 -10.638 1.00 83.06 199 ASP A O 1
ATOM 1477 N N . ILE A 1 200 ? 12.231 1.200 -8.549 1.00 86.81 200 ILE A N 1
ATOM 1478 C CA . ILE A 1 200 ? 13.650 1.549 -8.627 1.00 86.81 200 ILE A CA 1
ATOM 1479 C C . ILE A 1 200 ? 14.424 0.644 -9.592 1.00 86.81 200 ILE A C 1
ATOM 1481 O O . ILE A 1 200 ? 15.552 0.985 -9.935 1.00 86.81 200 ILE A O 1
ATOM 1485 N N . SER A 1 201 ? 13.859 -0.482 -10.054 1.00 82.88 201 SER A N 1
ATOM 1486 C CA . SER A 1 201 ? 14.519 -1.357 -11.038 1.00 82.88 201 SER A CA 1
ATOM 1487 C C . SER A 1 201 ? 14.641 -0.699 -12.415 1.00 82.88 201 SER A C 1
ATOM 1489 O O . SER A 1 201 ? 15.553 -1.014 -13.175 1.00 82.88 201 SER A O 1
ATOM 1491 N N . THR A 1 202 ? 13.763 0.264 -12.701 1.00 82.88 202 THR A N 1
ATOM 1492 C CA . THR A 1 202 ? 13.713 1.000 -13.972 1.00 82.88 202 THR A CA 1
ATOM 1493 C C . THR A 1 202 ? 14.534 2.291 -13.958 1.00 82.88 202 THR A C 1
ATOM 1495 O O . THR A 1 202 ? 14.759 2.907 -15.000 1.00 82.88 202 THR A O 1
ATOM 1498 N N . LEU A 1 203 ? 14.992 2.719 -12.779 1.00 83.88 203 LEU A N 1
ATOM 1499 C CA . LEU A 1 203 ? 15.690 3.985 -12.596 1.00 83.88 203 LEU A CA 1
ATOM 1500 C C . LEU A 1 203 ? 17.195 3.845 -12.844 1.00 83.88 203 LEU A C 1
ATOM 1502 O O . LEU A 1 203 ? 17.812 2.825 -12.546 1.00 83.88 203 LEU A O 1
ATOM 1506 N N . SER A 1 204 ? 17.818 4.901 -13.362 1.00 84.12 204 SER A N 1
ATOM 1507 C CA . SER A 1 204 ? 19.277 4.940 -13.504 1.00 84.12 204 SER A CA 1
ATOM 1508 C C . SER A 1 204 ? 19.967 5.149 -12.146 1.00 84.12 204 SER A C 1
ATOM 1510 O O . SER A 1 204 ? 19.448 5.901 -11.313 1.00 84.12 204 SER A O 1
ATOM 1512 N N . PRO A 1 205 ? 21.158 4.562 -11.917 1.00 88.12 205 PRO A N 1
ATOM 1513 C CA . PRO A 1 205 ? 21.970 4.880 -10.746 1.00 88.12 205 PRO A CA 1
ATOM 1514 C C . PRO A 1 205 ? 22.193 6.395 -10.600 1.00 88.12 205 PRO A C 1
ATOM 1516 O O . PRO A 1 205 ? 22.479 7.091 -11.572 1.00 88.12 205 PRO A O 1
ATOM 1519 N N . GLY A 1 206 ? 22.038 6.909 -9.381 1.00 83.88 206 GLY A N 1
ATOM 1520 C CA . GLY A 1 206 ? 22.053 8.332 -9.037 1.00 83.88 206 GLY A CA 1
ATOM 1521 C C . GLY A 1 206 ? 20.667 8.986 -8.959 1.00 83.88 206 GLY A C 1
ATOM 1522 O O . GLY A 1 206 ? 20.550 10.069 -8.379 1.00 83.88 206 GLY A O 1
ATOM 1523 N N . ALA A 1 207 ? 19.614 8.344 -9.481 1.00 84.88 207 ALA A N 1
ATOM 1524 C CA . ALA A 1 207 ? 18.249 8.865 -9.409 1.00 84.88 207 ALA A CA 1
ATOM 1525 C C . ALA A 1 207 ? 17.797 9.066 -7.954 1.00 84.88 207 ALA A C 1
ATOM 1527 O O . ALA A 1 207 ? 17.996 8.189 -7.114 1.00 84.88 207 ALA A O 1
ATOM 1528 N N . LYS A 1 208 ? 17.182 10.220 -7.675 1.00 84.75 208 LYS A N 1
ATOM 1529 C CA . LYS A 1 208 ? 16.603 10.567 -6.371 1.00 84.75 208 LYS A CA 1
ATOM 1530 C C . LYS A 1 208 ? 15.227 9.930 -6.215 1.00 84.75 208 LYS A C 1
ATOM 1532 O O . LYS A 1 208 ? 14.397 10.033 -7.119 1.00 84.75 208 LYS A O 1
ATOM 1537 N N . VAL A 1 209 ? 14.980 9.313 -5.066 1.00 83.75 209 VAL A N 1
ATOM 1538 C CA . VAL A 1 209 ? 13.740 8.593 -4.773 1.00 83.75 209 VAL A CA 1
ATOM 1539 C C . VAL A 1 209 ? 13.238 8.966 -3.376 1.00 83.75 209 VAL A C 1
ATOM 1541 O O . VAL A 1 209 ? 13.985 8.820 -2.405 1.00 83.75 209 VAL A O 1
ATOM 1544 N N . PRO A 1 210 ? 11.986 9.435 -3.239 1.00 81.06 210 PRO A N 1
ATOM 1545 C CA . PRO A 1 210 ? 11.356 9.628 -1.948 1.00 81.06 210 PRO A CA 1
ATOM 1546 C C . PRO A 1 210 ? 11.063 8.266 -1.327 1.00 81.06 210 PRO A C 1
ATOM 1548 O O . PRO A 1 210 ? 10.473 7.383 -1.955 1.00 81.06 210 PRO A O 1
ATOM 1551 N N . VAL A 1 211 ? 11.476 8.106 -0.077 1.00 83.94 211 VAL A N 1
ATOM 1552 C CA . VAL A 1 211 ? 11.341 6.860 0.670 1.00 83.94 211 VAL A CA 1
ATOM 1553 C C . VAL A 1 211 ? 10.720 7.150 2.025 1.00 83.94 211 VAL A C 1
ATOM 1555 O O . VAL A 1 211 ? 11.102 8.090 2.732 1.00 83.94 211 VAL A O 1
ATOM 1558 N N . ILE A 1 212 ? 9.774 6.299 2.407 1.00 82.44 212 ILE A N 1
ATOM 1559 C CA . ILE A 1 212 ? 9.266 6.245 3.768 1.00 82.44 212 ILE A CA 1
ATOM 1560 C C . ILE A 1 212 ? 10.142 5.284 4.547 1.00 82.44 212 ILE A C 1
ATOM 1562 O O . ILE A 1 212 ? 10.382 4.166 4.108 1.00 82.44 212 ILE A O 1
ATOM 1566 N N . ARG A 1 213 ? 10.606 5.716 5.715 1.00 86.69 213 ARG A N 1
ATOM 1567 C CA . ARG A 1 213 ? 11.414 4.912 6.626 1.00 86.69 213 ARG A CA 1
ATOM 1568 C C . ARG A 1 213 ? 10.671 4.706 7.931 1.00 86.69 213 ARG A C 1
ATOM 1570 O O . ARG A 1 213 ? 10.351 5.681 8.615 1.00 86.69 213 ARG A O 1
ATOM 1577 N N . TYR A 1 214 ? 10.501 3.447 8.308 1.00 85.44 214 TYR A N 1
ATOM 1578 C CA . TYR A 1 214 ? 9.979 3.020 9.594 1.00 85.44 214 TYR A CA 1
ATOM 1579 C C . TYR A 1 214 ? 11.070 2.383 10.453 1.00 85.44 214 TYR A C 1
ATOM 1581 O O . TYR A 1 214 ? 11.826 1.510 10.012 1.00 85.44 214 TYR A O 1
ATOM 1589 N N . ARG A 1 215 ? 11.129 2.818 11.713 1.00 85.19 215 ARG A N 1
ATOM 1590 C CA . ARG A 1 215 ? 11.967 2.225 12.755 1.00 85.19 215 ARG A CA 1
ATOM 1591 C C . ARG A 1 215 ? 11.072 1.712 13.884 1.00 85.19 215 ARG A C 1
ATOM 1593 O O . ARG A 1 215 ? 10.387 2.527 14.500 1.00 85.19 215 ARG A O 1
ATOM 1600 N N . PRO A 1 216 ? 11.092 0.407 14.197 1.00 78.44 216 PRO A N 1
ATOM 1601 C CA . PRO A 1 216 ? 10.269 -0.152 15.263 1.00 78.44 216 PRO A CA 1
ATOM 1602 C C . PRO A 1 216 ? 10.789 0.228 16.656 1.00 78.44 216 PRO A C 1
ATOM 1604 O O . PRO A 1 216 ? 10.019 0.269 17.608 1.00 78.44 216 PRO A O 1
ATOM 1607 N N . GLU A 1 217 ? 12.091 0.504 16.796 1.00 75.62 217 GLU A N 1
ATOM 1608 C CA . GLU A 1 217 ? 12.737 0.656 18.101 1.00 75.62 217 GLU A CA 1
ATOM 1609 C C . GLU A 1 217 ? 13.892 1.674 18.101 1.00 75.62 217 GLU A C 1
ATOM 1611 O O . GLU A 1 217 ? 14.531 1.942 17.081 1.00 75.62 217 GLU A O 1
ATOM 1616 N N . GLY A 1 218 ? 14.187 2.236 19.280 1.00 73.12 218 GLY A N 1
ATOM 1617 C CA . GLY A 1 218 ? 15.260 3.209 19.514 1.00 73.12 218 GLY A CA 1
ATOM 1618 C C . GLY A 1 218 ? 14.821 4.672 19.587 1.00 73.12 218 GLY A C 1
ATOM 1619 O O . GLY A 1 218 ? 13.647 4.998 19.471 1.00 73.12 218 GLY A O 1
ATOM 1620 N N . ASN A 1 219 ? 15.799 5.567 19.760 1.00 67.62 219 ASN A N 1
ATOM 1621 C CA . ASN A 1 219 ? 15.576 7.006 19.988 1.00 67.62 219 ASN A CA 1
ATOM 1622 C C . ASN A 1 219 ? 14.887 7.726 18.814 1.00 67.62 219 ASN A C 1
ATOM 1624 O O . ASN A 1 219 ? 14.450 8.861 18.956 1.00 67.62 219 ASN A O 1
ATOM 1628 N N . PHE A 1 220 ? 14.804 7.066 17.658 1.00 67.88 220 PHE A N 1
ATOM 1629 C CA . PHE A 1 220 ? 14.158 7.558 16.444 1.00 67.88 220 PHE A CA 1
ATOM 1630 C C . PHE A 1 220 ? 13.108 6.563 15.928 1.00 67.88 220 PHE A C 1
ATOM 1632 O O . PHE A 1 220 ? 12.935 6.439 14.717 1.00 67.88 220 PHE A O 1
ATOM 1639 N N . ALA A 1 221 ? 12.474 5.805 16.831 1.00 72.06 221 ALA A N 1
ATOM 1640 C CA . ALA A 1 221 ? 11.353 4.940 16.483 1.00 72.06 221 ALA A CA 1
ATOM 1641 C C . ALA A 1 221 ? 10.195 5.764 15.893 1.00 72.06 221 ALA A C 1
ATOM 1643 O O . ALA A 1 221 ? 9.948 6.898 16.311 1.00 72.06 221 ALA A O 1
ATOM 1644 N N . GLY A 1 222 ? 9.491 5.190 14.920 1.00 74.88 222 GLY A N 1
ATOM 1645 C CA . GLY A 1 222 ? 8.430 5.848 14.160 1.00 74.88 222 GLY A CA 1
ATOM 1646 C C . GLY A 1 222 ? 8.785 6.059 12.688 1.00 74.88 222 GLY A C 1
ATOM 1647 O O . GLY A 1 222 ? 9.631 5.359 12.128 1.00 74.88 222 GLY A O 1
ATOM 1648 N N . TYR A 1 223 ? 8.099 7.018 12.058 1.00 77.50 223 TYR A N 1
ATOM 1649 C CA . TYR A 1 223 ? 8.132 7.243 10.611 1.00 77.50 223 TYR A CA 1
ATOM 1650 C C . TYR A 1 223 ? 8.887 8.522 10.230 1.00 77.50 223 TYR A C 1
ATOM 1652 O O . TYR A 1 223 ? 8.669 9.607 10.788 1.00 77.50 223 TYR A O 1
ATOM 1660 N N . SER A 1 224 ? 9.720 8.418 9.196 1.00 77.69 224 SER A N 1
ATOM 1661 C CA . SER A 1 224 ? 10.479 9.533 8.620 1.00 77.69 224 SER A CA 1
ATOM 1662 C C . SER A 1 224 ? 10.467 9.498 7.091 1.00 77.69 224 SER A C 1
ATOM 1664 O O . SER A 1 224 ? 10.337 8.431 6.500 1.00 77.69 224 SER A O 1
ATOM 1666 N N . VAL A 1 225 ? 10.592 10.672 6.469 1.00 79.31 225 VAL A N 1
ATOM 1667 C CA . VAL A 1 225 ? 10.688 10.842 5.010 1.00 79.31 225 VAL A CA 1
ATOM 1668 C C . VAL A 1 225 ? 12.148 11.092 4.656 1.00 79.31 225 VAL A C 1
ATOM 1670 O O . VAL A 1 225 ? 12.804 11.938 5.278 1.00 79.31 225 VAL A O 1
ATOM 1673 N N . TRP A 1 226 ? 12.644 10.372 3.658 1.00 83.00 226 TRP A N 1
ATOM 1674 C CA . TRP A 1 226 ? 14.017 10.467 3.178 1.00 83.00 226 TRP A CA 1
ATOM 1675 C C . TRP A 1 226 ? 14.042 10.679 1.668 1.00 83.00 226 TRP A C 1
ATOM 1677 O O . TRP A 1 226 ? 13.178 10.184 0.949 1.00 83.00 226 TRP A O 1
ATOM 1687 N N . GLU A 1 227 ? 15.049 11.410 1.207 1.00 85.00 227 GLU A N 1
ATOM 1688 C CA . GLU A 1 227 ? 15.480 11.387 -0.187 1.00 85.00 227 GLU A CA 1
ATOM 1689 C C . GLU A 1 227 ? 16.632 10.389 -0.256 1.00 85.00 227 GLU A C 1
ATOM 1691 O O . GLU A 1 227 ? 17.699 10.628 0.315 1.00 85.00 227 GLU A O 1
ATOM 1696 N N . GLU A 1 228 ? 16.398 9.249 -0.891 1.00 89.12 228 GLU A N 1
ATOM 1697 C CA . GLU A 1 228 ? 17.419 8.239 -1.149 1.00 89.12 228 GLU A CA 1
ATOM 1698 C C . GLU A 1 228 ? 17.865 8.282 -2.607 1.00 89.12 228 GLU A C 1
ATOM 1700 O O . GLU A 1 228 ? 17.242 8.936 -3.445 1.00 89.12 228 GLU A O 1
ATOM 1705 N N . HIS A 1 229 ? 18.958 7.587 -2.913 1.00 88.50 229 HIS A N 1
ATOM 1706 C CA . HIS A 1 229 ? 19.456 7.476 -4.279 1.00 88.50 229 HIS A CA 1
ATOM 1707 C C . HI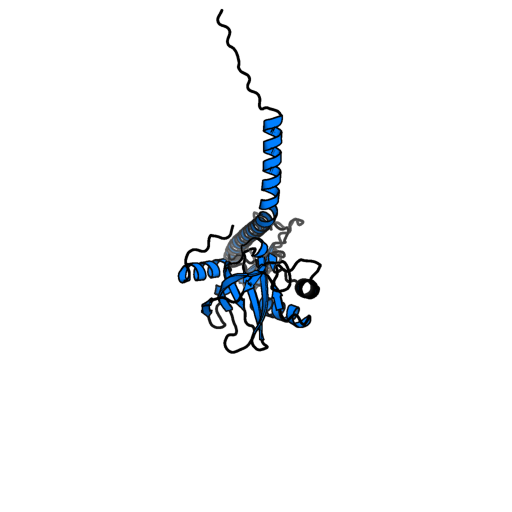S A 1 229 ? 19.515 6.020 -4.712 1.00 88.50 229 HIS A C 1
ATOM 1709 O O . HIS A 1 229 ? 19.855 5.137 -3.919 1.00 88.50 229 HIS A O 1
ATOM 1715 N N . VAL A 1 230 ? 19.222 5.782 -5.985 1.00 89.00 230 VAL A N 1
ATOM 1716 C CA . VAL A 1 230 ? 19.422 4.478 -6.616 1.00 89.00 230 VAL A CA 1
ATOM 1717 C C . VAL A 1 230 ? 20.914 4.256 -6.840 1.00 89.00 230 VAL A C 1
ATOM 1719 O O . VAL A 1 230 ? 21.618 5.144 -7.312 1.00 89.00 230 VAL A O 1
ATOM 1722 N N . SER A 1 231 ? 21.408 3.070 -6.518 1.00 89.50 231 SER A N 1
ATOM 1723 C CA . SER A 1 231 ? 22.789 2.649 -6.764 1.00 89.50 231 SER A CA 1
ATOM 1724 C C . SER A 1 231 ? 22.804 1.229 -7.323 1.00 89.50 231 SER A C 1
ATOM 1726 O O . SER A 1 231 ? 21.772 0.568 -7.334 1.00 89.50 231 SER A O 1
ATOM 1728 N N . LEU A 1 232 ? 23.952 0.740 -7.780 1.00 86.62 232 LEU A N 1
ATOM 1729 C CA . LEU A 1 232 ? 24.103 -0.669 -8.153 1.00 86.62 232 LEU A CA 1
ATOM 1730 C C . LEU A 1 232 ? 24.539 -1.481 -6.934 1.00 86.62 232 LEU A C 1
ATOM 1732 O O . LEU A 1 232 ? 25.366 -1.033 -6.133 1.00 86.62 232 LEU A O 1
ATOM 1736 N N . SER A 1 233 ? 23.988 -2.684 -6.785 1.00 82.75 233 SER A N 1
ATOM 1737 C CA . SER A 1 233 ? 24.475 -3.622 -5.779 1.00 82.75 233 SER A CA 1
ATOM 1738 C C . SER A 1 233 ? 25.953 -3.939 -6.032 1.00 82.75 233 SER A C 1
ATOM 1740 O O . SER A 1 233 ? 26.380 -4.184 -7.154 1.00 82.75 233 SER A O 1
ATOM 1742 N N . GLN A 1 234 ? 26.758 -3.943 -4.967 1.00 77.56 234 GLN A N 1
ATOM 1743 C CA . GLN A 1 234 ? 28.209 -4.166 -5.063 1.00 77.56 234 GLN A CA 1
ATOM 1744 C C . GLN A 1 234 ? 28.575 -5.608 -5.435 1.00 77.56 234 GLN A C 1
ATOM 1746 O O . GLN A 1 234 ? 29.717 -5.883 -5.791 1.00 77.56 234 GLN A O 1
ATOM 1751 N N . THR A 1 235 ? 27.633 -6.538 -5.288 1.00 71.06 235 THR A N 1
ATOM 1752 C CA . THR A 1 235 ? 27.877 -7.979 -5.419 1.00 71.06 235 THR A CA 1
ATOM 1753 C C . THR A 1 235 ? 26.961 -8.660 -6.429 1.00 71.06 235 THR A C 1
ATOM 1755 O O . THR A 1 235 ? 27.135 -9.851 -6.681 1.00 71.06 235 THR A O 1
ATOM 1758 N N . LYS A 1 236 ? 25.963 -7.952 -6.972 1.00 70.94 236 LYS A N 1
ATOM 1759 C CA . LYS A 1 236 ? 24.915 -8.510 -7.837 1.00 70.94 236 LYS A CA 1
ATOM 1760 C C . LYS A 1 236 ? 24.450 -7.457 -8.855 1.00 70.94 236 LYS A C 1
ATOM 1762 O O . LYS A 1 236 ? 24.497 -6.269 -8.563 1.00 70.94 236 LYS A O 1
ATOM 1767 N N . ASP A 1 237 ? 23.923 -7.888 -9.999 1.00 79.38 237 ASP A N 1
ATOM 1768 C CA . ASP A 1 237 ? 23.476 -6.986 -11.075 1.00 79.38 237 ASP A CA 1
ATOM 1769 C C . ASP A 1 237 ? 22.019 -6.528 -10.884 1.00 79.38 237 ASP A C 1
ATOM 1771 O O . ASP A 1 237 ? 21.120 -6.914 -11.628 1.00 79.38 237 ASP A O 1
ATOM 1775 N N . TYR A 1 238 ? 21.762 -5.727 -9.846 1.00 82.06 238 TYR A N 1
ATOM 1776 C CA . TYR A 1 238 ? 20.477 -5.039 -9.670 1.00 82.06 238 TYR A CA 1
ATOM 1777 C C . TYR A 1 238 ? 20.623 -3.717 -8.913 1.00 82.06 238 TYR A C 1
ATOM 1779 O O . TYR A 1 238 ? 21.577 -3.505 -8.159 1.00 82.06 238 TYR A O 1
ATOM 1787 N N . ASN A 1 239 ? 19.638 -2.840 -9.102 1.00 87.12 239 ASN A N 1
ATOM 1788 C CA . ASN A 1 239 ? 19.551 -1.549 -8.429 1.00 87.12 239 ASN A CA 1
ATOM 1789 C C . ASN A 1 239 ? 19.225 -1.707 -6.948 1.00 87.12 239 ASN A C 1
ATOM 1791 O O . ASN A 1 239 ? 18.348 -2.479 -6.606 1.00 87.12 239 ASN A O 1
ATOM 1795 N N . VAL A 1 240 ? 19.851 -0.945 -6.066 1.00 88.94 240 VAL A N 1
ATOM 1796 C CA . VAL A 1 240 ? 19.563 -0.905 -4.627 1.00 88.94 240 VAL A CA 1
ATOM 1797 C C . VAL A 1 240 ? 19.266 0.516 -4.198 1.00 88.94 240 VAL A C 1
ATOM 1799 O O . VAL A 1 240 ? 19.740 1.473 -4.816 1.00 88.94 240 VAL A O 1
ATOM 1802 N N . LEU A 1 241 ? 18.524 0.662 -3.106 1.00 88.88 241 LEU A N 1
ATOM 1803 C CA . LEU A 1 241 ? 18.462 1.947 -2.430 1.00 88.88 241 LEU A CA 1
ATOM 1804 C C . LEU A 1 241 ? 19.775 2.170 -1.675 1.00 88.88 241 LEU A C 1
ATOM 1806 O O . LEU A 1 241 ? 20.345 1.239 -1.094 1.00 88.88 241 LEU A O 1
ATOM 1810 N N . GLN A 1 242 ? 20.231 3.416 -1.607 1.00 86.00 242 GLN A N 1
ATOM 1811 C CA . GLN A 1 242 ? 21.338 3.837 -0.754 1.00 86.00 242 GLN A CA 1
ATOM 1812 C C . GLN A 1 242 ? 20.885 4.975 0.159 1.00 86.00 242 GLN A C 1
ATOM 1814 O O . GLN A 1 242 ? 20.233 5.917 -0.290 1.00 86.00 242 GLN A O 1
ATOM 1819 N N . VAL A 1 243 ? 21.227 4.862 1.449 1.00 80.06 243 VAL A N 1
ATOM 1820 C CA . VAL A 1 243 ? 20.828 5.829 2.482 1.00 80.06 243 VAL A CA 1
ATOM 1821 C C . VAL A 1 243 ? 21.259 7.229 2.056 1.00 80.06 243 VAL A C 1
ATOM 1823 O O . VAL A 1 243 ? 22.452 7.512 1.955 1.00 80.06 243 VAL A O 1
ATOM 1826 N N . GLY A 1 244 ? 20.271 8.083 1.801 1.00 82.44 244 GLY A N 1
ATOM 1827 C CA . GLY A 1 244 ? 20.480 9.484 1.474 1.00 82.44 244 GLY A CA 1
ATOM 1828 C C . GLY A 1 244 ? 20.212 10.387 2.672 1.00 82.44 244 GLY A C 1
ATOM 1829 O O . GLY A 1 244 ? 20.625 10.101 3.798 1.00 82.44 244 GLY A O 1
ATOM 1830 N N . SER A 1 245 ? 19.524 11.499 2.436 1.00 79.56 245 SER A N 1
ATOM 1831 C CA . SER A 1 245 ? 19.332 12.554 3.431 1.00 79.56 245 SER A CA 1
ATOM 1832 C C . SER A 1 245 ? 17.906 12.575 3.982 1.00 79.56 245 SER A C 1
ATOM 1834 O O . SER A 1 245 ? 16.921 12.424 3.255 1.00 79.56 245 SER A O 1
ATOM 1836 N N . LYS A 1 246 ? 17.790 12.760 5.303 1.00 79.25 246 LYS A N 1
ATOM 1837 C CA . LYS A 1 246 ? 16.497 12.884 5.980 1.00 79.25 246 LYS A CA 1
ATOM 1838 C C . LYS A 1 246 ? 15.877 14.228 5.633 1.00 79.25 246 LYS A C 1
ATOM 1840 O O . LYS A 1 246 ? 16.473 15.257 5.931 1.00 79.25 246 LYS A O 1
ATOM 1845 N N . GLN A 1 247 ? 14.664 14.200 5.101 1.00 72.62 247 GLN A N 1
ATOM 1846 C CA . GLN A 1 247 ? 13.931 15.408 4.725 1.00 72.62 247 GLN A CA 1
ATOM 1847 C C . GLN A 1 247 ? 12.961 15.827 5.827 1.00 72.62 247 GLN A C 1
ATOM 1849 O O . GLN A 1 247 ? 12.782 17.010 6.095 1.00 72.62 247 GLN A O 1
ATOM 1854 N N . TYR A 1 248 ? 12.371 14.850 6.524 1.00 64.44 248 TYR A N 1
ATOM 1855 C CA . TYR A 1 248 ? 11.408 15.116 7.588 1.00 64.44 248 TYR A CA 1
ATOM 1856 C C . TYR A 1 248 ? 11.317 13.961 8.600 1.00 64.44 248 TYR A C 1
ATOM 1858 O O . TYR A 1 248 ? 11.482 12.787 8.260 1.00 64.44 248 TYR A O 1
ATOM 1866 N N . SER A 1 249 ? 11.008 14.270 9.862 1.00 57.28 249 SER A N 1
ATOM 1867 C CA . SER A 1 249 ? 10.700 13.280 10.907 1.00 57.28 249 SER A CA 1
ATOM 1868 C C . SER A 1 249 ? 9.538 13.755 11.769 1.00 57.28 249 SER A C 1
ATOM 1870 O O . SER A 1 249 ? 9.498 14.929 12.112 1.00 57.28 249 SER A O 1
ATOM 1872 N N . ALA A 1 250 ? 8.643 12.844 12.167 1.00 48.22 250 ALA A N 1
ATOM 1873 C CA . ALA A 1 250 ? 7.676 13.115 13.236 1.00 48.22 250 ALA A CA 1
ATOM 1874 C C . ALA A 1 250 ? 7.749 12.020 14.299 1.00 48.22 250 ALA A C 1
ATOM 1876 O O . ALA A 1 250 ? 8.195 10.906 14.020 1.00 48.22 250 ALA A O 1
ATOM 1877 N N . THR A 1 251 ? 7.313 12.368 15.502 1.00 46.69 251 THR A N 1
ATOM 1878 C CA . THR A 1 251 ? 7.161 11.459 16.635 1.00 46.69 251 THR A CA 1
ATOM 1879 C C . THR A 1 251 ? 5.863 10.644 16.523 1.00 46.69 251 THR A C 1
ATOM 1881 O O . THR A 1 251 ? 5.025 10.862 15.650 1.00 46.69 251 THR A O 1
ATOM 1884 N N . SER A 1 252 ? 5.755 9.627 17.370 1.00 43.69 252 SER A N 1
ATOM 1885 C CA . SER A 1 252 ? 5.063 8.343 17.189 1.00 43.69 252 SER A CA 1
ATOM 1886 C C . SER A 1 252 ? 3.531 8.307 17.019 1.00 43.69 252 SER A C 1
ATOM 1888 O O . SER A 1 252 ? 2.996 7.203 16.970 1.00 43.69 252 SER A O 1
ATOM 1890 N N . SER A 1 253 ? 2.798 9.419 16.906 1.00 44.47 253 SER A N 1
ATOM 1891 C CA . SER A 1 253 ? 1.318 9.385 16.970 1.00 44.47 253 SER A CA 1
ATOM 1892 C C . SER A 1 253 ? 0.543 9.938 15.769 1.00 44.47 253 SER A C 1
ATOM 1894 O O . SER A 1 253 ? -0.677 10.041 15.848 1.00 44.47 253 SER A O 1
ATOM 1896 N N . GLN A 1 254 ? 1.172 10.260 14.638 1.00 45.78 254 GLN A N 1
ATOM 1897 C CA . GLN A 1 254 ? 0.431 10.833 13.505 1.00 45.78 254 GLN A CA 1
ATOM 1898 C C . GLN A 1 254 ? 0.047 9.778 12.456 1.00 45.78 254 GLN A C 1
ATOM 1900 O O . GLN A 1 254 ? 0.827 9.456 11.560 1.00 45.78 254 GLN A O 1
ATOM 1905 N N . GLN A 1 255 ? -1.201 9.298 12.551 1.00 45.00 255 GLN A N 1
ATOM 1906 C CA . GLN A 1 255 ? -1.939 8.536 11.522 1.00 45.00 255 GLN A CA 1
ATOM 1907 C C . GLN A 1 255 ? -1.853 9.162 10.113 1.00 45.00 255 GLN A C 1
ATOM 1909 O O . GLN A 1 255 ? -2.034 8.476 9.114 1.00 45.00 255 GLN A O 1
ATOM 1914 N N . GLU A 1 256 ? -1.504 10.447 10.011 1.00 42.44 256 GLU A N 1
ATOM 1915 C CA . GLU A 1 256 ? -1.309 11.189 8.758 1.00 42.44 256 GLU A CA 1
ATOM 1916 C C . GLU A 1 256 ? -0.233 10.604 7.824 1.00 42.44 256 GLU A C 1
ATOM 1918 O O . GLU A 1 256 ? -0.210 10.949 6.647 1.00 42.44 256 GLU A O 1
ATOM 1923 N N . LYS A 1 257 ? 0.637 9.710 8.315 1.00 48.78 257 LYS A N 1
ATOM 1924 C CA . LYS A 1 257 ? 1.768 9.122 7.566 1.00 48.78 257 LYS A CA 1
ATOM 1925 C C . LYS A 1 257 ? 1.526 7.715 7.022 1.00 48.78 257 LYS A C 1
ATOM 1927 O O . LYS A 1 257 ? 2.446 7.097 6.495 1.00 48.78 257 LYS A O 1
ATOM 1932 N N . GLN A 1 258 ? 0.305 7.217 7.178 1.00 51.16 258 GLN A N 1
ATOM 1933 C CA . GLN A 1 258 ? -0.134 5.931 6.632 1.00 51.16 258 GLN A CA 1
ATOM 1934 C C . GLN A 1 258 ? -0.635 6.070 5.185 1.00 51.16 258 GLN A C 1
ATOM 1936 O O . GLN A 1 258 ? -0.891 5.075 4.514 1.00 51.16 258 GLN A O 1
ATOM 1941 N N . ASP A 1 259 ? -0.749 7.315 4.717 1.00 57.78 259 ASP A N 1
ATOM 1942 C CA . ASP A 1 259 ? -1.233 7.692 3.400 1.00 57.78 259 ASP A CA 1
ATOM 1943 C C . ASP A 1 259 ? -0.060 8.180 2.535 1.00 57.78 259 ASP A C 1
ATOM 1945 O O . ASP A 1 259 ? 0.585 9.200 2.813 1.00 57.78 259 ASP A O 1
ATOM 1949 N N . ILE A 1 260 ? 0.228 7.410 1.487 1.00 56.84 260 ILE A N 1
ATOM 1950 C CA . ILE A 1 260 ? 1.300 7.662 0.521 1.00 56.84 260 ILE A CA 1
ATOM 1951 C C . ILE A 1 260 ? 1.128 9.032 -0.160 1.00 56.84 260 ILE A C 1
ATOM 1953 O O . ILE A 1 260 ? 2.125 9.722 -0.389 1.00 56.84 260 ILE A O 1
ATOM 1957 N N . ASP A 1 261 ? -0.113 9.482 -0.383 1.00 55.72 261 ASP A N 1
ATOM 1958 C CA . ASP A 1 261 ? -0.414 10.744 -1.067 1.00 55.72 261 ASP A CA 1
ATOM 1959 C C . ASP A 1 261 ? -0.043 11.948 -0.175 1.00 55.72 261 ASP A C 1
ATOM 1961 O O . ASP A 1 261 ? 0.540 12.937 -0.637 1.00 55.72 261 ASP A O 1
ATOM 1965 N N . LYS A 1 262 ? -0.257 11.837 1.144 1.00 60.94 262 LYS A N 1
ATOM 1966 C CA . LYS A 1 262 ? 0.183 12.849 2.125 1.00 60.94 262 LYS A CA 1
ATOM 1967 C C . LYS A 1 262 ? 1.704 12.889 2.272 1.00 60.94 262 LYS A C 1
ATOM 1969 O O . LYS A 1 262 ? 2.281 13.959 2.461 1.00 60.94 262 LYS A O 1
ATOM 1974 N N . MET A 1 263 ? 2.372 11.745 2.147 1.00 61.44 263 MET A N 1
ATOM 1975 C CA . MET A 1 263 ? 3.834 11.655 2.218 1.00 61.44 263 MET A CA 1
ATOM 1976 C C . MET A 1 263 ? 4.517 12.306 1.013 1.00 61.44 263 MET A C 1
ATOM 1978 O O . MET A 1 263 ? 5.500 13.029 1.185 1.00 61.44 263 MET A O 1
ATOM 1982 N N . ILE A 1 264 ? 3.964 12.126 -0.187 1.00 60.00 264 ILE A N 1
ATOM 1983 C CA . ILE A 1 264 ? 4.426 12.817 -1.400 1.00 60.00 264 ILE A CA 1
ATOM 1984 C C . ILE A 1 264 ? 4.193 14.320 -1.281 1.00 60.00 264 ILE A C 1
ATOM 1986 O O . ILE A 1 264 ? 5.064 15.097 -1.659 1.00 60.00 264 ILE A O 1
ATOM 1990 N N . ALA A 1 265 ? 3.071 14.751 -0.698 1.00 62.50 265 ALA A N 1
ATOM 1991 C CA . ALA A 1 265 ? 2.828 16.167 -0.436 1.00 62.50 265 ALA A CA 1
ATOM 1992 C C . ALA A 1 265 ? 3.879 16.769 0.518 1.00 62.50 265 ALA A C 1
ATOM 1994 O O . ALA A 1 265 ? 4.418 17.838 0.230 1.00 62.50 265 ALA A O 1
ATOM 1995 N N . ILE A 1 266 ? 4.234 16.070 1.606 1.00 60.88 266 ILE A N 1
ATOM 1996 C CA . ILE A 1 266 ? 5.300 16.495 2.533 1.00 60.88 266 ILE A CA 1
ATOM 1997 C C . ILE A 1 266 ? 6.657 16.550 1.823 1.00 60.88 266 ILE A C 1
ATOM 1999 O O . ILE A 1 266 ? 7.411 17.505 2.011 1.00 60.88 266 ILE A O 1
ATOM 2003 N N . TYR A 1 267 ? 6.985 15.548 1.005 1.00 61.12 267 TYR A N 1
ATOM 2004 C CA . TYR A 1 267 ? 8.218 15.553 0.221 1.00 61.12 267 TYR A CA 1
ATOM 2005 C C . TYR A 1 267 ? 8.251 16.741 -0.750 1.00 61.12 267 TYR A C 1
ATOM 2007 O O . TYR A 1 267 ? 9.205 17.517 -0.750 1.00 61.12 267 TYR A O 1
ATOM 2015 N N . ASN A 1 268 ? 7.170 16.947 -1.504 1.00 63.03 268 ASN A N 1
ATOM 2016 C CA . ASN A 1 268 ? 7.062 18.014 -2.494 1.00 63.03 268 ASN A CA 1
ATOM 2017 C C . ASN A 1 268 ? 7.170 19.413 -1.873 1.00 63.03 268 ASN A C 1
ATOM 2019 O O . ASN A 1 268 ? 7.728 20.316 -2.495 1.00 63.03 268 ASN A O 1
ATOM 2023 N N . GLN A 1 269 ? 6.688 19.590 -0.639 1.00 62.25 269 GLN A N 1
ATOM 2024 C CA . GLN A 1 269 ? 6.830 20.841 0.111 1.00 62.25 269 GLN A CA 1
ATOM 2025 C C . GLN A 1 269 ? 8.273 21.132 0.547 1.00 62.25 269 GLN A C 1
ATOM 2027 O O . GLN A 1 269 ? 8.657 22.297 0.606 1.00 62.25 269 GLN A O 1
ATOM 2032 N N . ASN A 1 270 ? 9.069 20.104 0.861 1.00 55.62 270 ASN A N 1
ATOM 2033 C CA . ASN A 1 270 ? 10.404 20.277 1.446 1.00 55.62 270 ASN A CA 1
ATOM 2034 C C . ASN A 1 270 ? 11.550 20.151 0.429 1.00 55.62 270 ASN A C 1
ATOM 2036 O O . ASN A 1 270 ? 12.629 20.695 0.658 1.00 55.62 270 ASN A O 1
ATOM 2040 N N . CYS A 1 271 ? 11.335 19.440 -0.681 1.00 54.12 271 CYS A N 1
ATOM 2041 C CA . CYS A 1 271 ? 12.410 18.993 -1.575 1.00 54.12 271 CYS A CA 1
ATOM 2042 C C . CYS A 1 271 ? 12.191 19.367 -3.053 1.00 54.12 271 CYS A C 1
ATOM 2044 O O . CYS A 1 271 ? 13.063 19.103 -3.879 1.00 54.12 271 CYS A O 1
ATOM 2046 N N . GLY A 1 272 ? 11.055 19.990 -3.395 1.00 56.72 272 GLY A N 1
ATOM 2047 C CA . GLY A 1 272 ? 10.650 20.286 -4.776 1.00 56.72 272 GLY A CA 1
ATOM 2048 C C . GLY A 1 272 ? 9.772 19.195 -5.403 1.00 56.72 272 GLY A C 1
ATOM 2049 O O . GLY A 1 272 ? 9.508 18.168 -4.790 1.00 56.72 272 GLY A O 1
ATOM 2050 N N . THR A 1 273 ? 9.281 19.415 -6.627 1.00 50.72 273 THR A N 1
ATOM 2051 C CA . THR A 1 273 ? 8.315 18.519 -7.290 1.00 50.72 273 THR A CA 1
ATOM 2052 C C . THR A 1 273 ? 8.919 17.153 -7.626 1.00 50.72 273 THR A C 1
ATOM 2054 O O . THR A 1 273 ? 9.675 17.028 -8.591 1.00 50.72 273 THR A O 1
ATOM 2057 N N . TYR A 1 274 ? 8.528 16.117 -6.886 1.00 49.94 274 TYR A N 1
ATOM 2058 C CA . TYR A 1 274 ? 8.533 14.751 -7.395 1.00 49.94 274 TYR A CA 1
ATOM 2059 C C . TYR A 1 274 ? 7.384 14.625 -8.406 1.00 49.94 274 TYR A C 1
ATOM 2061 O O . TYR A 1 274 ? 6.275 15.083 -8.099 1.00 49.94 274 TYR A O 1
ATOM 2069 N N . PRO A 1 275 ? 7.615 14.089 -9.620 1.00 44.75 275 PRO A N 1
ATOM 2070 C CA . PRO A 1 275 ? 6.541 13.926 -10.589 1.00 44.75 275 PRO A CA 1
ATOM 2071 C C . PRO A 1 275 ? 5.406 13.095 -9.969 1.00 44.75 275 PRO A C 1
ATOM 2073 O O . PRO A 1 275 ? 5.686 12.187 -9.180 1.00 44.75 275 PRO A O 1
ATOM 2076 N N . PRO A 1 276 ? 4.135 13.419 -10.274 1.00 38.31 276 PRO A N 1
ATOM 2077 C CA . PRO A 1 276 ? 3.014 12.629 -9.795 1.00 38.31 276 PRO A CA 1
ATOM 2078 C C . PRO A 1 276 ? 3.229 11.170 -10.195 1.00 38.31 276 PRO A C 1
ATOM 2080 O O . PRO A 1 276 ? 3.675 10.880 -11.307 1.00 38.31 276 PRO A O 1
ATOM 2083 N N . LEU A 1 277 ? 2.966 10.274 -9.249 1.00 39.56 277 LEU A N 1
ATOM 2084 C CA . LEU A 1 277 ? 3.029 8.841 -9.485 1.00 39.56 277 LEU A CA 1
ATOM 2085 C C . LEU A 1 277 ? 2.003 8.498 -10.565 1.00 39.56 277 LEU A C 1
ATOM 2087 O O . LEU A 1 277 ? 0.809 8.731 -10.373 1.00 39.56 277 LEU A O 1
ATOM 2091 N N . ASN A 1 278 ? 2.507 8.036 -11.707 1.00 34.12 278 ASN A N 1
ATOM 2092 C CA . ASN A 1 278 ? 1.701 7.455 -12.776 1.00 34.12 278 ASN A CA 1
ATOM 2093 C C . ASN A 1 278 ? 1.219 6.062 -12.439 1.00 34.12 278 ASN A C 1
ATOM 2095 O O . ASN A 1 278 ? 1.662 5.454 -11.441 1.00 34.12 278 ASN A O 1
#

Secondary structure (DSSP, 8-state):
---------PPPHHHHHHHHHHHHHHHHHHHHHHHHHHHHHHHHHHHHHHHHHHHHHHHHHHTTSS-HHHHHT-EE-TT---PPTT-----TTSPPEEEEEETTEEEEEETTT--SS---SS--SS---HHHHHHHHHHHHHTT--EEETTSPTTT-HHHHHHHHHHHHTT--TTTTT-SEEEEEEETTEEEEEEESS-GGGSPTT-EEEEEEEESSSTT-EEEEEEEEEEE-SSSSSEEEEEEEEEEE--TT-GGGS-HHHHHHHHHHHH--PPP--

Sequence (278 aa):
MREKNYDNKGFSLVELIIVVAIMAILIGIIAPSFTHYIDKSKRATCATNCHSLKVDLSSSYAEGTLSDEDISKISLSPDNDYTYEGSNCTCPSGGTIYATSTNGAIEVRCTYHDDGQPNTGGTGTASWTNETMQNIVAAIKSKGVTKIDSTAVAGTDTAKNAALAALADAGIDLNALGATSWRVWVDNGKMVFEWTTADISTLSPGAKVPVIRYRPEGNFAGYSVWEEHVSLSQTKDYNVLQVGSKQYSATSSQQEKQDIDKMIAIYNQNCGTYPPLN

Radius of gyration: 24.99 Å; Cα contacts (8 Å, |Δi|>4): 419; chains: 1; bounding box: 67×38×90 Å

Mean predicted aligned error: 16.48 Å